Protein AF-A0A238U4C9-F1 (afdb_monomer_lite)

Radius of gyration: 21.89 Å; chains: 1; bounding box: 52×45×68 Å

Structure (mmCIF, N/CA/C/O backbone):
data_AF-A0A238U4C9-F1
#
_entry.id   AF-A0A238U4C9-F1
#
loop_
_atom_site.group_PDB
_atom_site.id
_atom_site.type_symbol
_atom_site.label_atom_id
_atom_site.label_alt_id
_atom_site.label_comp_id
_atom_site.label_asym_id
_atom_site.label_entity_id
_atom_site.label_seq_id
_atom_site.pdbx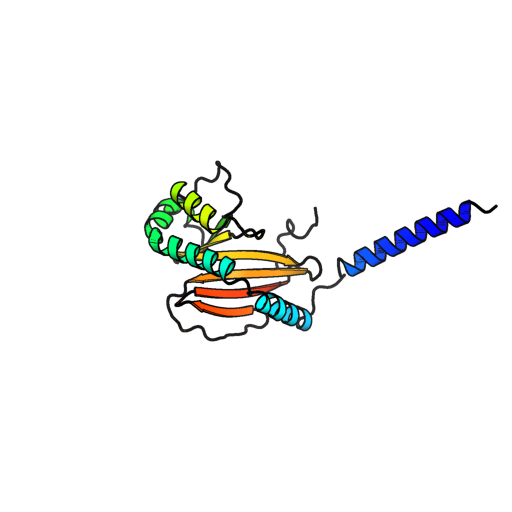_PDB_ins_code
_atom_site.Cartn_x
_atom_site.Cartn_y
_atom_site.Cartn_z
_atom_site.occupancy
_atom_site.B_iso_or_equiv
_atom_site.auth_seq_id
_atom_site.auth_comp_id
_atom_site.auth_asym_id
_atom_site.auth_atom_id
_atom_site.pdbx_PDB_model_num
ATOM 1 N N . MET A 1 1 ? 28.285 29.312 -50.007 1.00 51.19 1 MET A N 1
ATOM 2 C CA . MET A 1 1 ? 27.248 28.322 -49.628 1.00 51.19 1 MET A CA 1
ATOM 3 C C . MET A 1 1 ? 27.613 27.618 -48.310 1.00 51.19 1 MET A C 1
ATOM 5 O O . MET A 1 1 ? 28.088 26.496 -48.347 1.00 51.19 1 MET A O 1
ATOM 9 N N . LYS A 1 2 ? 27.460 28.266 -47.138 1.00 53.34 2 LYS A N 1
ATOM 10 C CA . LYS A 1 2 ? 27.893 27.689 -45.834 1.00 53.34 2 LYS A CA 1
ATOM 11 C C . LYS A 1 2 ? 26.845 27.723 -44.700 1.00 53.34 2 LYS A C 1
ATOM 13 O O . LYS A 1 2 ? 27.113 27.200 -43.630 1.00 53.34 2 LYS A O 1
ATOM 18 N N . LYS A 1 3 ? 25.649 28.295 -44.914 1.00 55.53 3 LYS A N 1
ATOM 19 C CA . LYS A 1 3 ? 24.621 28.452 -43.858 1.00 55.53 3 LYS A CA 1
ATOM 20 C C . LYS A 1 3 ? 23.621 27.284 -43.763 1.00 55.53 3 LYS A C 1
ATOM 22 O O . LYS A 1 3 ? 23.134 27.008 -42.677 1.00 55.53 3 LYS A O 1
ATOM 27 N N . GLY A 1 4 ? 23.369 26.562 -44.861 1.00 53.25 4 GLY A N 1
ATOM 28 C CA . GLY A 1 4 ? 22.437 25.420 -44.873 1.00 53.25 4 GLY A CA 1
ATOM 29 C C . GLY A 1 4 ? 22.970 24.170 -44.165 1.00 53.25 4 GLY A C 1
ATOM 30 O O . GLY A 1 4 ? 22.210 23.460 -43.521 1.00 53.25 4 GLY A O 1
ATOM 31 N N . CYS A 1 5 ? 24.287 23.942 -44.209 1.00 60.00 5 CYS A N 1
ATOM 32 C CA . CYS A 1 5 ? 24.907 22.782 -43.562 1.00 60.00 5 CYS A CA 1
ATOM 33 C C . CYS A 1 5 ? 24.828 22.877 -42.028 1.00 60.00 5 CYS A C 1
ATOM 35 O O . CYS A 1 5 ? 24.544 21.893 -41.356 1.00 60.00 5 CYS A O 1
ATOM 37 N N . LEU A 1 6 ? 24.990 24.087 -41.475 1.00 58.09 6 LEU A N 1
ATOM 38 C CA . LEU A 1 6 ? 24.938 24.313 -40.030 1.00 58.09 6 LEU A CA 1
ATOM 39 C C . LEU A 1 6 ? 23.553 23.979 -39.451 1.00 58.09 6 LEU A C 1
ATOM 41 O O . LEU A 1 6 ? 23.461 23.333 -38.414 1.00 58.09 6 LEU A O 1
ATOM 45 N N . ILE A 1 7 ? 22.481 24.362 -40.155 1.00 68.12 7 ILE A N 1
ATOM 46 C CA . ILE A 1 7 ? 21.096 24.093 -39.739 1.00 68.12 7 ILE A CA 1
ATOM 47 C C . ILE A 1 7 ? 20.828 22.584 -39.697 1.00 68.12 7 ILE A C 1
ATOM 49 O O . ILE A 1 7 ? 20.265 22.102 -38.720 1.00 68.12 7 ILE A O 1
ATOM 53 N N . ILE A 1 8 ? 21.304 21.837 -40.699 1.00 66.44 8 ILE A N 1
ATOM 54 C CA . ILE A 1 8 ? 21.141 20.378 -40.767 1.00 66.44 8 ILE A CA 1
ATOM 55 C C . ILE A 1 8 ? 21.829 19.693 -39.575 1.00 66.44 8 ILE A C 1
ATOM 57 O O . ILE A 1 8 ? 21.222 18.839 -38.928 1.00 66.44 8 ILE A O 1
ATOM 61 N N . PHE A 1 9 ? 23.055 20.103 -39.226 1.00 69.19 9 PHE A N 1
ATOM 62 C CA . PHE A 1 9 ? 23.768 19.563 -38.061 1.00 69.19 9 PHE A CA 1
ATOM 63 C C . PHE A 1 9 ? 23.051 19.854 -36.740 1.00 69.19 9 PHE A C 1
ATOM 65 O O . PHE A 1 9 ? 22.934 18.955 -35.907 1.00 69.19 9 PHE A O 1
ATOM 72 N N . PHE A 1 10 ? 22.522 21.066 -36.555 1.00 68.50 10 PHE A N 1
ATOM 73 C CA . PHE A 1 10 ? 21.740 21.392 -35.361 1.00 68.50 10 PHE A CA 1
ATOM 74 C C . PHE A 1 10 ? 20.471 20.541 -35.267 1.00 68.50 10 PHE A C 1
ATOM 76 O O . PHE A 1 10 ? 20.218 19.944 -34.222 1.00 68.50 10 PHE A O 1
ATOM 83 N N . THR A 1 11 ? 19.713 20.407 -36.360 1.00 71.38 11 THR A N 1
ATOM 84 C CA . THR A 1 11 ? 18.487 19.595 -36.360 1.00 71.38 11 THR A CA 1
ATOM 85 C C . THR A 1 11 ? 18.766 18.116 -36.113 1.00 71.38 11 THR A C 1
ATOM 87 O O . THR A 1 11 ? 18.036 17.475 -35.363 1.00 71.38 11 THR A O 1
ATOM 90 N N . LEU A 1 12 ? 19.850 17.581 -36.683 1.00 74.69 12 LEU A N 1
ATOM 91 C CA . LEU A 1 12 ? 20.228 16.181 -36.513 1.00 74.69 12 LEU A CA 1
ATOM 92 C C . LEU A 1 12 ? 20.689 15.898 -35.079 1.00 74.69 12 LEU A C 1
ATOM 94 O O . LEU A 1 12 ? 20.333 14.873 -34.511 1.00 74.69 12 LEU A O 1
ATOM 98 N N . THR A 1 13 ? 21.434 16.823 -34.471 1.00 75.81 13 THR A N 1
ATOM 99 C CA . THR A 1 13 ? 21.908 16.675 -33.087 1.00 75.81 13 THR A CA 1
ATOM 100 C C . THR A 1 13 ? 20.742 16.700 -32.102 1.00 75.81 13 THR A C 1
ATOM 102 O O . THR A 1 13 ? 20.673 15.845 -31.226 1.00 75.81 13 THR A O 1
ATOM 105 N N . ILE A 1 14 ? 19.788 17.623 -32.277 1.00 76.00 14 ILE A N 1
ATOM 106 C CA . ILE A 1 14 ? 18.571 17.680 -31.452 1.00 76.00 14 ILE A CA 1
ATOM 107 C C . ILE A 1 14 ? 17.761 16.394 -31.623 1.00 76.00 14 ILE A C 1
ATOM 109 O O . ILE A 1 14 ? 17.378 15.791 -30.629 1.00 76.00 14 ILE A O 1
ATOM 113 N N . LEU A 1 15 ? 17.574 15.925 -32.860 1.00 73.62 15 LEU A N 1
ATOM 114 C CA . LEU A 1 15 ? 16.848 14.687 -33.137 1.00 73.62 15 LEU A CA 1
ATOM 115 C C . LEU A 1 15 ? 17.514 13.468 -32.479 1.00 73.62 15 LEU A C 1
ATOM 117 O O . LEU A 1 15 ? 16.831 12.669 -31.848 1.00 73.62 15 LEU A O 1
ATOM 121 N N . ILE A 1 16 ? 18.842 13.343 -32.570 1.00 73.94 16 ILE A N 1
ATOM 122 C CA . ILE A 1 16 ? 19.589 12.248 -31.934 1.00 73.94 16 ILE A CA 1
ATOM 123 C C . ILE A 1 16 ? 19.483 12.337 -30.410 1.00 73.94 16 ILE A C 1
ATOM 125 O O . ILE A 1 16 ? 19.235 11.319 -29.770 1.00 73.94 16 ILE A O 1
ATOM 129 N N . VAL A 1 17 ? 19.623 13.526 -29.816 1.00 70.75 17 VAL A N 1
ATOM 130 C CA . VAL A 1 17 ? 19.482 13.714 -28.361 1.00 70.75 17 VAL A CA 1
ATOM 131 C C . VAL A 1 17 ? 18.057 13.395 -27.904 1.00 70.75 17 VAL A C 1
ATOM 133 O O . VAL A 1 17 ? 17.892 12.731 -26.885 1.00 70.75 17 VAL A O 1
ATOM 136 N N . SER A 1 18 ? 17.034 13.781 -28.668 1.00 67.94 18 SER A N 1
ATOM 137 C CA . SER A 1 18 ? 15.634 13.465 -28.372 1.00 67.94 18 SER A CA 1
ATOM 138 C C . SER A 1 18 ? 15.334 11.970 -28.484 1.00 67.94 18 SER A C 1
ATOM 140 O O . SER A 1 18 ? 14.713 11.419 -27.581 1.00 67.94 18 SER A O 1
ATOM 142 N N . ILE A 1 19 ? 15.806 11.293 -29.536 1.00 66.50 19 ILE A N 1
ATOM 143 C CA . ILE A 1 19 ? 15.609 9.845 -29.718 1.00 66.50 19 ILE A CA 1
ATOM 144 C C . ILE A 1 19 ? 16.370 9.062 -28.645 1.00 66.50 19 ILE A C 1
ATOM 146 O O . ILE A 1 19 ? 15.809 8.181 -27.999 1.00 66.50 19 ILE A O 1
ATOM 150 N N . THR A 1 20 ? 17.636 9.407 -28.408 1.00 60.75 20 THR A N 1
ATOM 151 C CA . THR A 1 20 ? 18.466 8.730 -27.400 1.00 60.75 20 THR A CA 1
ATOM 152 C C . THR A 1 20 ? 17.915 8.976 -25.995 1.00 60.75 20 THR A C 1
ATOM 154 O O . THR A 1 20 ? 17.833 8.049 -25.195 1.00 60.75 20 THR A O 1
ATOM 157 N N . GLY A 1 21 ? 17.472 10.204 -25.704 1.00 59.44 21 GLY A N 1
ATOM 158 C CA . GLY A 1 21 ? 16.804 10.550 -24.451 1.00 59.44 21 GLY A CA 1
ATOM 159 C C . GLY A 1 21 ? 15.506 9.771 -24.249 1.00 59.44 21 GLY A C 1
ATOM 160 O O . GLY A 1 21 ? 15.282 9.243 -23.165 1.00 59.44 21 GLY A O 1
ATOM 161 N N . TYR A 1 22 ? 14.695 9.624 -25.299 1.00 59.72 22 TYR A N 1
ATOM 162 C CA . TYR A 1 22 ? 13.463 8.838 -25.257 1.00 59.72 22 TYR A CA 1
ATOM 163 C C . TYR A 1 22 ? 13.731 7.354 -24.959 1.00 59.72 22 TYR A C 1
ATOM 165 O O . TYR A 1 22 ? 13.131 6.807 -24.039 1.00 59.72 22 TYR A O 1
ATOM 173 N N . ILE A 1 23 ? 14.695 6.730 -25.648 1.00 57.31 23 ILE A N 1
ATOM 174 C CA . ILE A 1 23 ? 15.059 5.311 -25.454 1.00 57.31 23 ILE A CA 1
ATOM 175 C C . ILE A 1 23 ? 15.609 5.046 -24.040 1.00 57.31 23 ILE A C 1
ATOM 177 O O . ILE A 1 23 ? 15.367 3.987 -23.463 1.00 57.31 23 ILE A O 1
ATOM 181 N N . ILE A 1 24 ? 16.346 5.999 -23.457 1.00 56.00 24 ILE A N 1
ATOM 182 C CA . ILE A 1 24 ? 16.885 5.879 -22.089 1.00 56.00 24 ILE A CA 1
ATOM 183 C C . ILE A 1 24 ? 15.784 6.033 -21.027 1.00 56.00 24 ILE A C 1
ATOM 185 O O . ILE A 1 24 ? 15.866 5.414 -19.961 1.00 56.00 24 ILE A O 1
ATOM 189 N N . LEU A 1 25 ? 14.782 6.873 -21.294 1.00 52.72 25 LEU A N 1
ATOM 190 C CA . LEU A 1 25 ? 13.693 7.160 -20.359 1.00 52.72 25 LEU A CA 1
ATOM 191 C C . LEU A 1 25 ? 12.570 6.117 -20.420 1.00 52.72 25 LEU A C 1
ATOM 193 O O . LEU A 1 25 ? 11.948 5.859 -19.393 1.00 52.72 25 LEU A O 1
ATOM 197 N N . PHE A 1 26 ? 12.361 5.484 -21.576 1.00 57.00 26 PHE A N 1
ATOM 198 C CA . PHE A 1 26 ? 11.314 4.491 -21.801 1.00 57.00 26 PHE A CA 1
ATOM 199 C C . PHE A 1 26 ? 11.890 3.295 -22.572 1.00 57.00 26 PHE A C 1
ATOM 201 O O . PHE A 1 26 ? 11.959 3.329 -23.802 1.00 57.00 26 PHE A O 1
ATOM 208 N N . PRO A 1 27 ? 12.334 2.226 -21.889 1.00 59.59 27 PRO A N 1
ATOM 209 C CA . PRO A 1 27 ? 12.810 1.039 -22.576 1.00 59.59 27 PRO A CA 1
ATOM 210 C C . PRO A 1 27 ? 11.677 0.394 -23.379 1.00 59.59 27 PRO A C 1
ATOM 212 O O . PRO A 1 27 ? 10.511 0.420 -22.999 1.00 59.59 27 PRO A O 1
ATOM 215 N N . GLU A 1 28 ? 12.022 -0.242 -24.493 1.00 60.66 28 GLU A N 1
ATOM 216 C CA . GLU A 1 28 ? 11.042 -0.935 -25.344 1.00 60.66 28 GLU A CA 1
ATOM 217 C C . GLU A 1 28 ? 10.518 -2.241 -24.721 1.00 60.66 28 GLU A C 1
ATOM 219 O O . GLU A 1 28 ? 9.602 -2.865 -25.254 1.00 60.66 28 GLU A O 1
ATOM 224 N N . LYS A 1 29 ? 11.128 -2.703 -23.620 1.00 68.06 29 LYS A N 1
ATOM 225 C CA . LYS A 1 29 ? 10.829 -3.992 -22.987 1.00 68.06 29 LYS A CA 1
ATOM 226 C C . LYS A 1 29 ? 10.655 -3.839 -21.475 1.00 68.06 29 LYS A C 1
ATOM 228 O O . LYS A 1 29 ? 11.394 -3.062 -20.867 1.00 68.06 29 LYS A O 1
ATOM 233 N N . PRO A 1 30 ? 9.735 -4.611 -20.865 1.00 72.69 30 PRO A N 1
ATOM 234 C CA . PRO A 1 30 ? 9.546 -4.620 -19.419 1.00 72.69 30 PRO A CA 1
ATOM 235 C C . PRO A 1 30 ? 10.814 -5.089 -18.695 1.00 72.69 30 PRO A C 1
ATOM 237 O O . PRO A 1 30 ? 11.645 -5.813 -19.258 1.00 72.69 30 PRO A O 1
ATOM 240 N N . ALA A 1 31 ? 10.954 -4.691 -17.430 1.00 81.88 31 ALA A N 1
ATOM 241 C CA . ALA A 1 31 ? 12.100 -5.064 -16.613 1.00 81.88 31 ALA A CA 1
ATOM 242 C C . ALA A 1 31 ? 12.282 -6.588 -16.503 1.00 81.88 31 ALA A C 1
ATOM 244 O O . ALA A 1 31 ? 11.329 -7.354 -16.356 1.00 81.88 31 ALA A O 1
ATOM 245 N N . SER A 1 32 ? 13.540 -7.037 -16.522 1.00 85.25 32 SER A N 1
ATOM 246 C CA . SER A 1 32 ? 13.873 -8.445 -16.281 1.00 85.25 32 SER A CA 1
ATOM 247 C C . SER A 1 32 ? 13.605 -8.843 -14.823 1.00 85.25 32 SER A C 1
ATOM 249 O O . SER A 1 32 ? 13.681 -8.007 -13.926 1.00 85.25 32 SER A O 1
ATOM 251 N N . GLU A 1 33 ? 13.392 -10.132 -14.545 1.00 83.56 33 GLU A N 1
ATOM 252 C CA . GLU A 1 33 ? 13.235 -10.645 -13.168 1.00 83.56 33 GLU A CA 1
ATOM 253 C C . GLU A 1 33 ? 14.399 -10.260 -12.239 1.00 83.56 33 GLU A C 1
ATOM 255 O O . GLU A 1 33 ? 14.197 -9.988 -11.056 1.00 83.56 33 GLU A O 1
ATOM 260 N N . LYS A 1 34 ? 15.628 -10.202 -12.771 1.00 86.00 34 LYS A N 1
ATOM 261 C CA . LYS A 1 34 ? 16.805 -9.743 -12.023 1.00 86.00 34 LYS A CA 1
ATOM 262 C C . LYS A 1 34 ? 16.657 -8.270 -11.626 1.00 86.00 34 LYS A C 1
ATOM 264 O O . LYS A 1 34 ? 16.800 -7.944 -10.452 1.00 86.00 34 LYS A O 1
ATOM 269 N N . THR A 1 35 ? 16.302 -7.417 -12.585 1.00 85.06 35 THR A N 1
ATOM 270 C CA . THR A 1 35 ? 16.074 -5.980 -12.373 1.00 85.06 35 THR A CA 1
ATOM 271 C C . THR A 1 35 ? 14.952 -5.731 -11.367 1.00 85.06 35 THR A C 1
ATOM 273 O O . THR A 1 35 ? 15.113 -4.921 -10.461 1.00 85.06 35 THR A O 1
ATOM 276 N N . LYS A 1 36 ? 13.840 -6.474 -11.452 1.00 85.06 36 LYS A N 1
ATOM 277 C CA . LYS A 1 36 ? 12.741 -6.356 -10.483 1.00 85.06 36 LYS A CA 1
ATOM 278 C C . LYS A 1 36 ? 13.203 -6.677 -9.060 1.00 85.06 36 LYS A C 1
ATOM 280 O O . LYS A 1 36 ? 12.873 -5.948 -8.134 1.00 85.06 36 LYS A O 1
ATOM 285 N N . LYS A 1 37 ? 14.007 -7.729 -8.867 1.00 84.81 37 LYS A N 1
ATOM 286 C CA . LYS A 1 37 ? 14.562 -8.071 -7.544 1.00 84.81 37 LYS A CA 1
ATOM 287 C C . LYS A 1 37 ? 15.519 -7.007 -7.009 1.00 84.81 37 LYS A C 1
ATOM 289 O O . LYS A 1 37 ? 15.493 -6.725 -5.815 1.00 84.81 37 LYS A O 1
ATOM 294 N N . GLU A 1 38 ? 16.345 -6.417 -7.869 1.00 86.56 38 GLU A N 1
ATOM 295 C CA . GLU A 1 38 ? 17.243 -5.317 -7.492 1.00 86.56 38 GLU A CA 1
ATOM 296 C C . GLU A 1 38 ? 16.449 -4.085 -7.039 1.00 86.56 38 GLU A C 1
ATOM 298 O O . GLU A 1 38 ? 16.742 -3.530 -5.980 1.00 86.56 38 GLU A O 1
ATOM 303 N N . ILE A 1 39 ? 15.392 -3.719 -7.772 1.00 85.62 39 ILE A N 1
ATOM 304 C CA . ILE A 1 39 ? 14.479 -2.631 -7.392 1.00 85.62 39 ILE A CA 1
ATOM 305 C C . ILE A 1 39 ? 13.771 -2.960 -6.076 1.00 85.62 39 ILE A C 1
ATOM 307 O O . ILE A 1 39 ? 13.736 -2.117 -5.186 1.00 85.62 39 ILE A O 1
ATOM 311 N N . LEU A 1 40 ? 13.277 -4.193 -5.903 1.00 84.75 40 LEU A N 1
ATOM 312 C CA . LEU A 1 40 ? 12.620 -4.626 -4.664 1.00 84.75 40 LEU A CA 1
ATOM 313 C C . LEU A 1 40 ? 13.538 -4.430 -3.457 1.00 84.75 40 LEU A C 1
ATOM 315 O O . LEU A 1 40 ? 13.099 -3.930 -2.427 1.00 84.75 40 LEU A O 1
ATOM 319 N N . LEU A 1 41 ? 14.809 -4.816 -3.578 1.00 82.75 41 LEU A N 1
ATOM 320 C CA . LEU A 1 41 ? 15.792 -4.654 -2.511 1.00 82.75 41 LEU A CA 1
ATOM 321 C C . LEU A 1 41 ? 16.150 -3.184 -2.272 1.00 82.75 41 LEU A C 1
ATOM 323 O O . LEU A 1 41 ? 16.255 -2.782 -1.117 1.00 82.75 41 LEU A O 1
ATOM 327 N N . ALA A 1 42 ? 16.312 -2.385 -3.327 1.00 84.38 42 ALA A N 1
ATOM 328 C CA . ALA A 1 42 ? 16.623 -0.962 -3.211 1.00 84.38 42 ALA A CA 1
ATOM 329 C C . ALA A 1 42 ? 15.488 -0.184 -2.529 1.00 84.38 42 ALA A C 1
ATOM 331 O O . ALA A 1 42 ? 15.730 0.508 -1.544 1.00 84.38 42 ALA A O 1
ATOM 332 N N . GLU A 1 43 ? 14.251 -0.356 -2.995 1.00 81.75 43 GLU A N 1
ATOM 333 C CA . GLU A 1 43 ? 13.045 0.237 -2.403 1.00 81.75 43 GLU A CA 1
ATOM 334 C C . GLU A 1 43 ? 12.842 -0.207 -0.954 1.00 81.75 43 GLU A C 1
ATOM 336 O O . GLU A 1 43 ? 12.435 0.573 -0.096 1.00 81.75 43 GLU A O 1
ATOM 341 N N . PHE A 1 4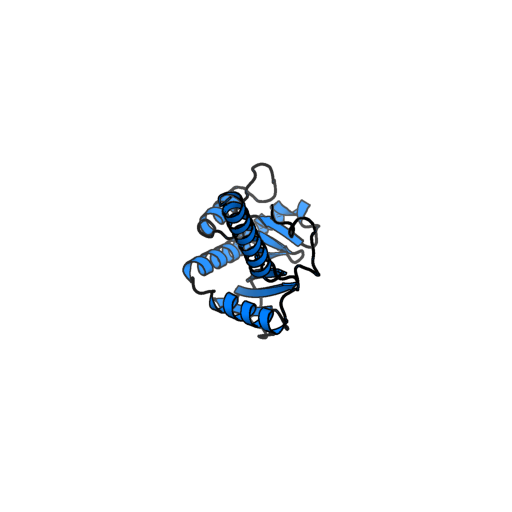4 ? 13.158 -1.467 -0.662 1.00 77.38 44 PHE A N 1
ATOM 342 C CA . PHE A 1 44 ? 13.072 -1.994 0.688 1.00 77.38 44 PHE A CA 1
ATOM 343 C C . PHE A 1 44 ? 14.136 -1.401 1.623 1.00 77.38 44 PHE A C 1
ATOM 345 O O . PHE A 1 44 ? 13.849 -1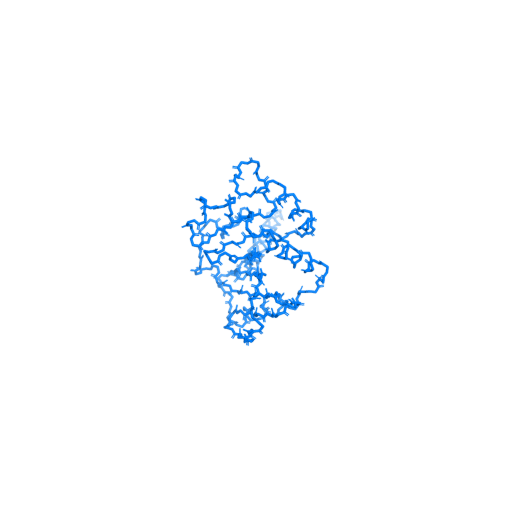.094 2.775 1.00 77.38 44 PHE A O 1
ATOM 352 N N . ASN A 1 45 ? 15.365 -1.212 1.150 1.00 76.81 45 ASN A N 1
ATOM 353 C CA . ASN A 1 45 ? 16.429 -0.620 1.963 1.00 76.81 45 ASN A CA 1
ATOM 354 C C . ASN A 1 45 ? 16.223 0.888 2.185 1.00 76.81 45 ASN A C 1
ATOM 356 O O . ASN A 1 45 ? 16.793 1.447 3.110 1.00 76.81 45 ASN A O 1
ATOM 360 N N . GLN A 1 46 ? 15.383 1.539 1.377 1.00 73.44 46 GLN A N 1
ATOM 361 C CA . GLN A 1 46 ? 15.014 2.947 1.532 1.00 73.44 46 GLN A CA 1
ATOM 362 C C . GLN A 1 46 ? 13.920 3.200 2.585 1.00 73.44 46 GLN A C 1
ATOM 364 O O . GLN A 1 46 ? 13.470 4.337 2.725 1.00 73.44 46 GLN A O 1
ATOM 369 N N . ILE A 1 47 ? 13.496 2.199 3.369 1.00 69.50 47 ILE A N 1
ATOM 370 C CA . ILE A 1 47 ? 12.524 2.367 4.476 1.00 69.50 47 ILE A CA 1
ATOM 371 C C . ILE A 1 47 ? 13.135 3.168 5.668 1.00 69.50 47 ILE A C 1
ATOM 373 O O . ILE A 1 47 ? 12.689 3.077 6.807 1.00 69.50 47 ILE A O 1
ATOM 377 N N . GLU A 1 48 ? 14.146 4.006 5.433 1.00 54.16 48 GLU A N 1
ATOM 378 C CA . GLU A 1 48 ? 14.961 4.702 6.439 1.00 54.16 48 GLU A CA 1
ATOM 379 C C . GLU A 1 48 ? 14.471 6.119 6.796 1.00 54.16 48 GLU A C 1
ATOM 381 O O . GLU A 1 48 ? 15.263 7.032 7.012 1.00 54.16 48 GLU A O 1
ATOM 386 N N . ASP A 1 49 ? 13.160 6.316 6.951 1.00 64.38 49 ASP A N 1
ATOM 387 C CA . ASP A 1 49 ? 12.665 7.456 7.736 1.00 64.38 49 ASP A CA 1
ATOM 388 C C . ASP A 1 49 ? 11.715 6.969 8.829 1.00 64.38 49 ASP A C 1
ATOM 390 O O . ASP A 1 49 ? 10.499 6.835 8.646 1.00 64.38 49 ASP A O 1
ATOM 394 N N . THR A 1 50 ? 12.311 6.683 9.987 1.00 63.59 50 THR A N 1
ATOM 395 C CA . THR A 1 50 ? 11.620 6.224 11.192 1.00 63.59 50 THR A CA 1
ATOM 396 C C . THR A 1 50 ? 10.480 7.166 11.584 1.00 63.59 50 THR A C 1
ATOM 398 O O . THR A 1 50 ? 9.455 6.690 12.065 1.00 63.59 50 THR A O 1
ATOM 401 N N . GLU A 1 51 ? 10.599 8.482 11.365 1.00 66.06 51 GLU A N 1
ATOM 402 C CA . GLU A 1 51 ? 9.549 9.442 11.732 1.00 66.06 51 GLU A CA 1
ATOM 403 C C . GLU A 1 51 ? 8.323 9.301 10.821 1.00 66.06 51 GLU A C 1
ATOM 405 O O . GLU A 1 51 ? 7.190 9.194 11.298 1.00 66.06 51 GLU A O 1
ATOM 410 N N . LYS A 1 52 ? 8.535 9.232 9.504 1.00 70.12 52 LYS A N 1
ATOM 411 C CA . LYS A 1 52 ? 7.448 9.043 8.528 1.00 70.12 52 LYS A CA 1
ATOM 412 C C . LYS A 1 52 ? 6.779 7.683 8.658 1.00 70.12 52 LYS A C 1
ATOM 414 O O . LYS A 1 52 ? 5.562 7.563 8.513 1.00 70.12 52 LYS A O 1
ATOM 419 N N . LEU A 1 53 ? 7.574 6.655 8.934 1.00 74.25 53 LEU A N 1
ATOM 420 C CA . LEU A 1 53 ? 7.084 5.314 9.211 1.00 74.25 53 LEU A CA 1
ATOM 421 C C . LEU A 1 53 ? 6.228 5.288 10.486 1.00 74.25 53 LEU A C 1
ATOM 423 O O . LEU A 1 53 ? 5.140 4.714 10.477 1.00 74.25 53 LEU A O 1
ATOM 427 N N . ASN A 1 54 ? 6.666 5.966 11.552 1.00 76.44 54 ASN A N 1
ATOM 428 C CA . ASN A 1 54 ? 5.908 6.066 12.801 1.00 76.44 54 ASN A CA 1
ATOM 429 C C . ASN A 1 54 ? 4.541 6.729 12.598 1.00 76.44 54 ASN A C 1
ATOM 431 O O . ASN A 1 54 ? 3.557 6.219 13.121 1.00 76.44 54 ASN A O 1
ATOM 435 N N . LYS A 1 55 ? 4.440 7.784 11.783 1.00 77.69 55 LYS A N 1
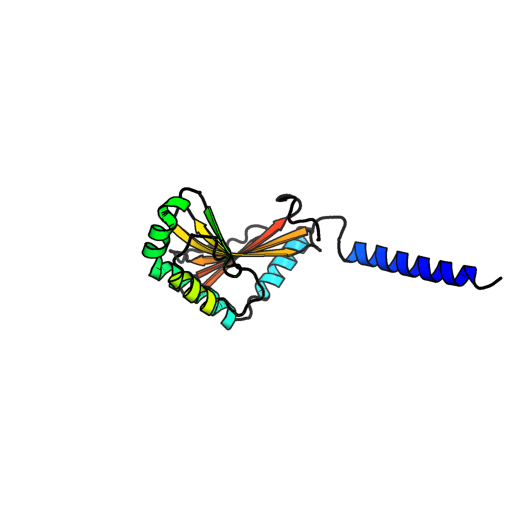ATOM 436 C CA . LYS A 1 55 ? 3.147 8.425 11.475 1.00 77.69 55 LYS A CA 1
ATOM 437 C C . LYS A 1 55 ? 2.163 7.468 10.791 1.00 77.69 55 LYS A C 1
ATOM 439 O O . LYS A 1 55 ? 0.991 7.417 11.147 1.00 77.69 55 LYS A O 1
ATOM 444 N N . LYS A 1 56 ? 2.633 6.637 9.856 1.00 78.69 56 LYS A N 1
ATOM 445 C CA . LYS A 1 56 ? 1.798 5.612 9.189 1.00 78.69 56 LYS A CA 1
ATOM 446 C C . LYS A 1 56 ? 1.320 4.545 10.171 1.00 78.69 56 LYS A C 1
ATOM 448 O O . LYS A 1 56 ? 0.167 4.120 10.116 1.00 78.69 56 LYS A O 1
ATOM 453 N N . ILE A 1 57 ? 2.195 4.151 11.093 1.00 79.69 57 ILE A N 1
ATOM 454 C CA . ILE A 1 57 ? 1.848 3.255 12.196 1.00 79.69 57 ILE A CA 1
ATOM 455 C C . ILE A 1 57 ? 0.770 3.908 13.072 1.00 79.69 57 ILE A C 1
ATOM 457 O O . ILE A 1 57 ? -0.273 3.302 13.296 1.00 79.69 57 ILE A O 1
ATOM 461 N N . GLU A 1 58 ? 0.960 5.156 13.503 1.00 81.00 58 GLU A N 1
ATOM 462 C CA . GLU A 1 58 ? -0.016 5.901 14.310 1.00 81.00 58 GLU A CA 1
ATOM 463 C C . GLU A 1 58 ? -1.392 5.983 13.640 1.00 81.00 58 GLU A C 1
ATOM 465 O O . GLU A 1 58 ? -2.400 5.753 14.308 1.00 81.00 58 GLU A O 1
ATOM 470 N N . VAL A 1 59 ? -1.444 6.216 12.321 1.00 82.06 59 VAL A N 1
ATOM 471 C CA . VAL A 1 59 ? -2.696 6.164 11.550 1.00 82.06 59 VAL A CA 1
ATOM 472 C C . VAL A 1 59 ? -3.376 4.801 11.682 1.00 82.06 59 VAL A C 1
ATOM 474 O O . VAL A 1 59 ? -4.561 4.748 12.009 1.00 82.06 59 VAL A O 1
ATOM 477 N N . LEU A 1 60 ? -2.658 3.695 11.463 1.00 83.38 60 LEU A N 1
ATOM 478 C CA . LEU A 1 60 ? -3.237 2.348 11.565 1.00 83.38 60 LEU A CA 1
ATOM 479 C C . LEU A 1 60 ? -3.768 2.052 12.974 1.00 83.38 60 LEU A C 1
ATOM 481 O O . LEU A 1 60 ? -4.860 1.502 13.123 1.00 83.38 60 LEU A O 1
ATOM 485 N N . PHE A 1 61 ? -3.037 2.455 14.014 1.00 84.94 61 PHE A N 1
ATOM 486 C CA . PHE A 1 61 ? -3.484 2.295 15.400 1.00 84.94 61 PHE A CA 1
ATOM 487 C C . PHE A 1 61 ? -4.703 3.167 15.723 1.00 84.94 61 PHE A C 1
ATOM 489 O O . PHE A 1 61 ? -5.616 2.720 16.423 1.00 84.94 61 PHE A O 1
ATOM 496 N N . PHE A 1 62 ? -4.748 4.393 15.199 1.00 84.75 62 PHE A N 1
ATOM 497 C CA . PHE A 1 62 ? -5.898 5.278 15.337 1.00 84.75 62 PHE A CA 1
ATOM 498 C C . PHE A 1 62 ? -7.143 4.704 14.649 1.00 84.75 62 PHE A C 1
ATOM 500 O O . PHE A 1 62 ? -8.223 4.716 15.243 1.00 84.75 62 PHE A O 1
ATOM 507 N N . LEU A 1 63 ? -7.000 4.171 13.432 1.00 84.19 63 LEU A N 1
ATOM 508 C CA . LEU A 1 63 ? -8.089 3.528 12.694 1.00 84.19 63 LEU A CA 1
ATOM 509 C C . LEU A 1 63 ? -8.645 2.332 13.465 1.00 84.19 63 LEU A C 1
ATOM 511 O O . LEU A 1 63 ? -9.849 2.261 13.687 1.00 84.19 63 LEU A O 1
ATOM 515 N N . GLU A 1 64 ? -7.775 1.454 13.963 1.00 84.81 64 GLU A N 1
ATOM 516 C CA . GLU A 1 64 ? -8.210 0.269 14.702 1.00 84.81 64 GLU A CA 1
ATOM 517 C C . GLU A 1 64 ? -8.927 0.633 16.011 1.00 84.81 64 GLU A C 1
ATOM 519 O O . GLU A 1 64 ? -9.983 0.087 16.326 1.00 84.81 64 GLU A O 1
ATOM 524 N N . LYS A 1 65 ? -8.426 1.635 16.747 1.00 86.19 65 LYS A N 1
ATOM 525 C CA . LYS A 1 65 ? -9.093 2.144 17.957 1.00 86.19 65 LYS A CA 1
ATOM 526 C C . LYS A 1 65 ? -10.511 2.660 17.674 1.00 86.19 65 LYS A C 1
ATOM 528 O O . LYS A 1 65 ? -11.384 2.566 18.535 1.00 86.19 65 LYS A O 1
ATOM 533 N N . ASN A 1 66 ? -10.742 3.203 16.480 1.00 84.06 66 ASN A N 1
ATOM 534 C CA . ASN A 1 66 ? -12.020 3.782 16.066 1.00 84.06 66 ASN A CA 1
ATOM 535 C C . ASN A 1 66 ? -12.796 2.888 15.081 1.00 84.06 66 ASN A C 1
ATOM 537 O O . ASN A 1 66 ? -13.756 3.355 14.467 1.00 84.06 66 ASN A O 1
ATOM 541 N N . LYS A 1 67 ? -12.414 1.609 14.951 1.00 84.81 67 LYS A N 1
ATOM 542 C CA . LYS A 1 67 ? -12.940 0.662 13.958 1.00 84.81 67 LYS A CA 1
ATOM 543 C C . LYS A 1 67 ? -14.465 0.645 13.892 1.00 84.81 67 LYS A C 1
ATOM 545 O O . LYS A 1 67 ? -15.023 0.829 12.820 1.00 84.81 67 LYS A O 1
ATOM 550 N N . HIS A 1 68 ? -15.133 0.508 15.034 1.00 84.50 68 HIS A N 1
ATOM 551 C CA . HIS A 1 68 ? -16.597 0.492 15.127 1.00 84.50 68 HIS A CA 1
ATOM 552 C C . HIS A 1 68 ? -17.254 1.731 14.490 1.00 84.50 68 HIS A C 1
ATOM 554 O O . HIS A 1 68 ? -18.120 1.593 13.636 1.00 84.50 68 HIS A O 1
ATOM 560 N N . ILE A 1 69 ? -16.772 2.938 14.814 1.00 81.50 69 ILE A N 1
ATOM 561 C CA . ILE A 1 69 ? -17.290 4.204 14.262 1.00 81.50 69 ILE A CA 1
ATOM 562 C C . ILE A 1 69 ? -17.107 4.247 12.742 1.00 81.50 69 ILE A C 1
ATOM 564 O O . ILE A 1 69 ? -17.984 4.707 12.011 1.00 81.50 69 ILE A O 1
ATOM 568 N N . ILE A 1 70 ? -15.949 3.781 12.267 1.00 79.44 70 ILE A N 1
ATOM 569 C CA . ILE A 1 70 ? -15.605 3.764 10.845 1.00 79.44 70 ILE A CA 1
ATOM 570 C C . ILE A 1 70 ? -16.514 2.793 10.091 1.00 79.44 70 ILE A C 1
ATOM 572 O O . ILE A 1 70 ? -17.121 3.180 9.094 1.00 79.44 70 ILE A O 1
ATOM 576 N N . LEU A 1 71 ? -16.643 1.560 10.574 1.00 79.69 71 LEU A N 1
ATOM 577 C CA . LEU A 1 71 ? -17.466 0.533 9.939 1.00 79.69 71 LEU A CA 1
ATOM 578 C C . LEU A 1 71 ? -18.947 0.915 9.933 1.00 79.69 71 LEU A C 1
ATOM 580 O O . LEU A 1 71 ? -19.594 0.779 8.899 1.00 79.69 71 LEU A O 1
ATOM 584 N N . ASP A 1 72 ? -19.458 1.485 11.027 1.00 79.81 72 ASP A N 1
ATOM 585 C CA . ASP A 1 72 ? -20.831 1.992 11.089 1.00 79.81 72 ASP A CA 1
ATOM 586 C C . ASP A 1 72 ? -21.067 3.094 10.049 1.00 79.81 72 ASP A C 1
ATOM 588 O O . ASP A 1 72 ? -22.082 3.090 9.353 1.00 79.81 72 ASP A O 1
ATOM 592 N N . SER A 1 73 ? -20.104 4.008 9.882 1.00 74.69 73 SER A N 1
ATOM 593 C CA . SER A 1 73 ? -20.193 5.086 8.886 1.00 74.69 73 SER A CA 1
ATOM 594 C C . SER A 1 73 ? -20.090 4.608 7.434 1.00 74.69 73 SER A C 1
ATOM 596 O O . SER A 1 73 ? -20.489 5.321 6.515 1.00 74.69 73 SER A O 1
ATOM 598 N N . LEU A 1 74 ? -19.557 3.404 7.232 1.00 75.25 74 LEU A N 1
ATOM 599 C CA . LEU A 1 74 ? -19.278 2.813 5.930 1.00 75.25 74 LEU A CA 1
ATOM 600 C C . LEU A 1 74 ? -20.189 1.636 5.587 1.00 75.25 74 LEU A C 1
ATOM 602 O O . LEU A 1 74 ? -20.042 1.056 4.510 1.00 75.25 74 LEU A O 1
ATOM 606 N N . ARG A 1 75 ? -21.129 1.288 6.469 1.00 71.56 75 ARG A N 1
ATOM 607 C CA . ARG A 1 75 ? -21.984 0.101 6.365 1.00 71.56 75 ARG A CA 1
ATOM 608 C C . ARG A 1 75 ? -22.671 -0.038 5.004 1.00 71.56 75 ARG A C 1
ATOM 610 O O . ARG A 1 75 ? -22.766 -1.142 4.479 1.00 71.56 75 ARG A O 1
ATOM 617 N N . ASP A 1 76 ? -23.065 1.077 4.396 1.00 66.81 76 ASP A N 1
ATOM 618 C CA . ASP A 1 76 ? -23.742 1.099 3.092 1.00 66.81 76 ASP A CA 1
ATOM 619 C C . ASP A 1 76 ? -22.783 0.935 1.892 1.00 66.81 76 ASP A C 1
ATOM 621 O O . ASP A 1 76 ? -23.211 0.633 0.777 1.00 66.81 76 ASP A O 1
ATOM 625 N N . VAL A 1 77 ? -21.476 1.122 2.104 1.00 65.56 77 VAL A N 1
ATOM 626 C CA . VAL A 1 77 ? -20.422 1.090 1.072 1.00 65.56 77 VAL A CA 1
ATOM 627 C C . VAL A 1 77 ? -19.568 -0.185 1.156 1.00 65.56 77 VAL A C 1
ATOM 629 O O . VAL A 1 77 ? -19.076 -0.651 0.126 1.00 65.56 77 VAL A O 1
ATOM 632 N N . LEU A 1 78 ? -19.455 -0.798 2.341 1.00 60.75 78 LEU A N 1
ATOM 633 C CA . LEU A 1 78 ? -18.654 -2.005 2.613 1.00 60.75 78 LEU A CA 1
ATOM 634 C C . LEU A 1 78 ? -19.187 -3.298 1.979 1.00 60.75 78 LEU A C 1
ATOM 636 O O . LEU A 1 78 ? -18.516 -4.320 2.037 1.00 60.75 78 LEU A O 1
ATOM 640 N N . ASN A 1 79 ? -20.333 -3.267 1.292 1.00 58.47 79 ASN A N 1
ATOM 641 C CA . ASN A 1 79 ? -20.811 -4.408 0.496 1.00 58.47 79 ASN A CA 1
ATOM 642 C C . ASN A 1 79 ? -19.905 -4.739 -0.715 1.00 58.47 79 ASN A C 1
ATOM 644 O O . ASN A 1 79 ? -20.167 -5.694 -1.447 1.00 58.47 79 ASN A O 1
ATOM 648 N N . ARG A 1 80 ? -18.854 -3.948 -0.967 1.00 58.53 80 ARG A N 1
ATOM 649 C CA . ARG A 1 80 ? -17.807 -4.225 -1.959 1.00 58.53 80 ARG A CA 1
ATOM 650 C C . ARG A 1 80 ? -16.643 -4.933 -1.263 1.00 58.53 80 ARG A C 1
ATOM 652 O O . ARG A 1 80 ? -16.194 -4.461 -0.228 1.00 58.53 80 ARG A O 1
ATOM 659 N N . LYS A 1 81 ? -16.128 -6.014 -1.869 1.00 65.75 81 LYS A N 1
ATOM 660 C CA . LYS A 1 81 ? -15.029 -6.854 -1.334 1.00 65.75 81 LYS A CA 1
ATOM 661 C C . LYS A 1 81 ? -13.853 -6.049 -0.754 1.00 65.75 81 LYS A C 1
ATOM 663 O O . LYS A 1 81 ? -13.274 -6.447 0.253 1.00 65.75 81 LYS A O 1
ATOM 668 N N . GLU A 1 82 ? -13.522 -4.912 -1.371 1.00 72.88 82 GLU A N 1
ATOM 669 C CA . GLU A 1 82 ? -12.544 -3.942 -0.873 1.00 72.88 82 GLU A CA 1
ATOM 670 C C . GLU A 1 82 ? -12.991 -2.510 -1.215 1.00 72.88 82 GLU A C 1
ATOM 672 O O . GLU A 1 82 ? -13.597 -2.271 -2.266 1.00 72.88 82 GLU A O 1
ATOM 677 N N . THR A 1 83 ? -12.687 -1.547 -0.340 1.00 75.12 83 THR A N 1
ATOM 678 C CA . THR A 1 83 ? -12.929 -0.112 -0.572 1.00 75.12 83 THR A CA 1
ATOM 679 C C . THR A 1 83 ? -11.656 0.693 -0.320 1.00 75.12 83 THR A C 1
ATOM 681 O O . THR A 1 83 ? -10.962 0.450 0.664 1.00 75.12 83 THR A O 1
ATOM 684 N N . TYR A 1 84 ? -11.366 1.658 -1.197 1.00 76.38 84 TYR A N 1
ATOM 685 C CA . TYR A 1 84 ? -10.173 2.508 -1.148 1.00 76.38 84 TYR A CA 1
ATOM 686 C C . TYR A 1 84 ? -10.557 3.979 -0.950 1.00 76.38 84 TYR A C 1
ATOM 688 O O . TYR A 1 84 ? -11.496 4.458 -1.587 1.00 76.38 84 TYR A O 1
ATOM 696 N N . PHE A 1 85 ? -9.812 4.691 -0.103 1.00 74.94 85 PHE A N 1
ATOM 697 C CA . PHE A 1 85 ? -9.983 6.123 0.164 1.00 74.94 85 PHE A CA 1
ATOM 698 C C . PHE A 1 85 ? -8.643 6.840 0.058 1.00 74.94 85 PHE A C 1
ATOM 700 O O . PHE A 1 85 ? -7.716 6.496 0.785 1.00 74.94 85 PHE A O 1
ATOM 707 N N . ASN A 1 86 ? -8.531 7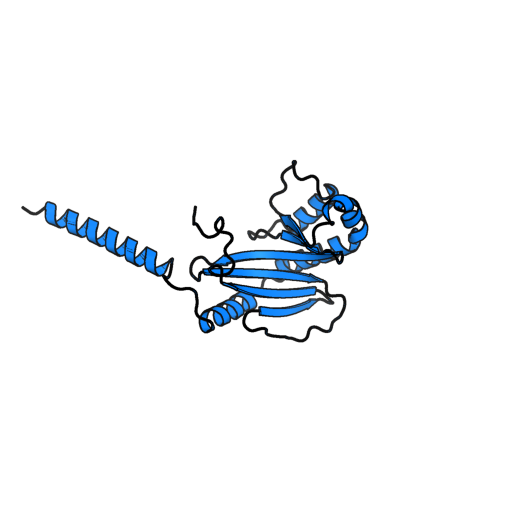.855 -0.797 1.00 72.94 86 ASN A N 1
ATOM 708 C CA . ASN A 1 86 ? -7.326 8.684 -0.841 1.00 72.94 86 ASN A CA 1
ATOM 709 C C . ASN A 1 86 ? -7.234 9.544 0.429 1.00 72.94 86 ASN A C 1
ATOM 711 O O . ASN A 1 86 ? -8.194 10.233 0.775 1.00 72.94 86 ASN A O 1
ATOM 715 N N . LEU A 1 87 ? -6.081 9.531 1.101 1.00 68.25 87 LEU A N 1
ATOM 716 C CA . LEU A 1 87 ? -5.854 10.324 2.313 1.00 68.25 87 LEU A CA 1
ATOM 717 C C . LEU A 1 87 ? -5.507 11.793 2.035 1.00 68.25 87 LEU A C 1
ATOM 719 O O . LEU A 1 87 ? -5.586 12.596 2.955 1.00 68.25 87 LEU A O 1
ATOM 723 N N . ASP A 1 88 ? -5.154 12.154 0.798 1.00 59.81 88 ASP A N 1
ATOM 724 C CA . ASP A 1 88 ? -4.681 13.510 0.468 1.00 59.81 88 ASP A CA 1
ATOM 725 C C . ASP A 1 88 ? -5.665 14.303 -0.413 1.00 59.81 88 ASP A C 1
ATOM 727 O O . ASP A 1 88 ? -5.664 15.535 -0.427 1.00 59.81 88 ASP A O 1
ATOM 731 N N . THR A 1 89 ? -6.582 13.621 -1.108 1.00 56.09 89 THR A N 1
ATOM 732 C CA . THR A 1 89 ? -7.620 14.243 -1.949 1.00 56.09 89 THR A CA 1
ATOM 733 C C . THR A 1 89 ? -8.984 14.208 -1.267 1.00 56.09 89 THR A C 1
ATOM 735 O O . THR A 1 89 ? -9.912 13.519 -1.684 1.00 56.09 89 THR A O 1
ATOM 738 N N . PHE A 1 90 ? -9.147 15.017 -0.218 1.00 54.50 90 PHE A N 1
ATOM 739 C CA . PHE A 1 90 ? -10.457 15.226 0.400 1.00 54.50 90 PHE A CA 1
ATOM 740 C C . PHE A 1 90 ? -11.300 16.205 -0.418 1.00 54.50 90 PHE A C 1
ATOM 742 O O . PHE A 1 90 ? -11.356 17.411 -0.167 1.00 54.50 90 PHE A O 1
ATOM 749 N N . SER A 1 91 ? -12.010 15.678 -1.409 1.00 44.59 91 SER A N 1
ATOM 750 C CA . SER A 1 91 ? -13.126 16.397 -2.011 1.00 44.59 91 SER A CA 1
ATOM 751 C C . SER A 1 91 ? -14.284 16.447 -1.010 1.00 44.59 91 SER A C 1
ATOM 753 O O . SER A 1 91 ? -14.766 15.410 -0.559 1.00 44.59 91 SER A O 1
ATOM 755 N N . LYS A 1 92 ? -14.818 17.647 -0.730 1.00 47.31 92 LYS A N 1
ATOM 756 C CA . LYS A 1 92 ? -16.066 17.876 0.041 1.00 47.31 92 LYS A CA 1
ATOM 757 C C . LYS A 1 92 ? -17.293 17.105 -0.498 1.00 47.31 92 LYS A C 1
ATOM 759 O O . LYS A 1 92 ? -18.380 17.237 0.055 1.00 47.31 92 LYS A O 1
ATOM 764 N N . ARG A 1 93 ? -17.148 16.364 -1.602 1.00 46.84 93 ARG A N 1
ATOM 765 C CA . ARG A 1 93 ? -18.202 15.618 -2.293 1.00 46.84 93 ARG A CA 1
ATOM 766 C C . ARG A 1 93 ? -18.116 14.098 -2.127 1.00 46.84 93 ARG A C 1
ATOM 768 O O . ARG A 1 93 ? -18.960 13.426 -2.706 1.00 46.84 93 ARG A O 1
ATOM 775 N N . GLU A 1 94 ? -17.166 13.552 -1.364 1.00 51.19 94 GLU A N 1
ATOM 776 C CA . GLU A 1 94 ? -17.130 12.110 -1.067 1.00 51.19 94 GLU A CA 1
ATOM 777 C C . GLU A 1 94 ? -17.661 11.821 0.349 1.00 51.19 94 GLU A C 1
ATOM 779 O O . GLU A 1 94 ? -16.954 12.009 1.340 1.00 51.19 94 GLU A O 1
ATOM 784 N N . PRO A 1 95 ? -18.929 11.389 0.489 1.00 52.19 95 PRO A N 1
ATOM 785 C CA . PRO A 1 95 ? -19.572 11.234 1.785 1.00 52.19 95 PRO A CA 1
ATOM 786 C C . PRO A 1 95 ? -19.281 9.833 2.317 1.00 52.19 95 PRO A C 1
ATOM 788 O O . PRO A 1 95 ? -20.122 8.952 2.166 1.00 52.19 95 PRO A O 1
ATOM 791 N N . ARG A 1 96 ? -18.070 9.554 2.814 1.00 65.50 96 ARG A N 1
ATOM 792 C CA . ARG A 1 96 ? -17.740 8.161 3.187 1.00 65.50 96 ARG A CA 1
ATOM 793 C C . ARG A 1 96 ? -16.953 7.961 4.478 1.00 65.50 96 ARG A C 1
ATOM 795 O O . ARG A 1 96 ? -17.000 6.872 5.016 1.00 65.50 96 ARG A O 1
ATOM 802 N N . LEU A 1 97 ? -16.328 8.979 5.061 1.00 66.69 97 LEU A N 1
ATOM 803 C CA . LEU A 1 97 ? -15.762 8.876 6.414 1.00 66.69 97 LEU A CA 1
ATOM 804 C C . LEU A 1 97 ? -16.163 10.101 7.247 1.00 66.69 97 LEU A C 1
ATOM 806 O O . LEU A 1 97 ? -16.277 11.198 6.691 1.00 66.69 97 LEU A O 1
ATOM 810 N N . PRO A 1 98 ? -16.379 9.964 8.571 1.00 69.50 98 PRO A N 1
ATOM 811 C CA . PRO A 1 98 ? -16.719 11.096 9.421 1.00 69.50 98 PRO A CA 1
ATOM 812 C C . PRO A 1 98 ? -15.648 12.185 9.317 1.00 69.50 98 PRO A C 1
ATOM 814 O O . PRO A 1 98 ? -14.469 11.915 9.527 1.00 69.50 98 PRO A O 1
ATOM 817 N N . ILE A 1 99 ? -16.045 13.435 9.058 1.00 69.12 99 ILE A N 1
ATOM 818 C CA . ILE A 1 99 ? -15.111 14.565 8.859 1.00 69.12 99 ILE A CA 1
ATOM 819 C C . ILE A 1 99 ? -14.121 14.704 10.025 1.00 69.12 99 ILE A C 1
ATOM 821 O O . ILE A 1 99 ? -12.952 15.011 9.818 1.00 69.12 99 ILE A O 1
ATOM 825 N N . LYS A 1 100 ? -14.568 14.440 11.260 1.00 68.25 100 LYS A N 1
ATOM 826 C CA . LYS A 1 100 ? -13.691 14.435 12.440 1.00 68.25 100 LYS A CA 1
ATOM 827 C C . LYS A 1 100 ? -12.564 13.407 12.311 1.00 68.25 100 LYS A C 1
ATOM 829 O O . LYS A 1 100 ? -11.425 13.743 12.594 1.00 68.25 100 LYS A O 1
ATOM 834 N N . LEU A 1 101 ? -12.875 12.195 11.849 1.00 71.56 101 LEU A N 1
ATOM 835 C CA . LEU A 1 101 ? -11.892 11.138 11.618 1.00 71.56 101 LEU A CA 1
ATOM 836 C C . LEU A 1 101 ? -10.920 11.539 10.503 1.00 71.56 101 LEU A C 1
ATOM 838 O O . LEU A 1 101 ? -9.716 11.407 10.670 1.00 71.56 101 LEU A O 1
ATOM 842 N N . LEU A 1 102 ? -11.437 12.093 9.405 1.00 69.81 102 LEU A N 1
ATOM 843 C CA . LEU A 1 102 ? -10.620 12.562 8.284 1.00 69.81 102 LEU A CA 1
ATOM 844 C C . LEU A 1 102 ? -9.644 13.667 8.693 1.00 69.81 102 LEU A C 1
ATOM 846 O O . LEU A 1 102 ? -8.471 13.618 8.338 1.00 69.81 102 LEU A O 1
ATOM 850 N N . ASN A 1 103 ? -10.105 14.630 9.490 1.00 70.94 103 ASN A N 1
ATOM 851 C CA . ASN A 1 103 ? -9.251 15.692 10.006 1.00 70.94 103 ASN A CA 1
ATOM 852 C C . ASN A 1 103 ? -8.124 15.128 10.879 1.00 70.94 103 ASN A C 1
ATOM 854 O O . ASN A 1 103 ? -6.985 15.565 10.741 1.00 70.94 103 ASN A O 1
ATOM 858 N N . GLU A 1 104 ? -8.411 14.152 11.743 1.00 71.19 104 GLU A N 1
ATOM 859 C CA . GLU A 1 104 ? -7.373 13.501 12.551 1.00 71.19 104 GLU A CA 1
ATOM 860 C C . GLU A 1 104 ? -6.386 12.709 11.683 1.00 71.19 104 GLU A C 1
ATOM 862 O O . GLU A 1 104 ? -5.181 12.856 11.856 1.00 71.19 104 GLU A O 1
ATOM 867 N N . LEU A 1 105 ? -6.865 11.963 10.683 1.00 72.44 105 LEU A N 1
ATOM 868 C CA . LEU A 1 105 ? -6.007 11.240 9.736 1.00 72.44 105 LEU A CA 1
ATOM 869 C C . LEU A 1 105 ? -5.088 12.185 8.947 1.00 72.44 105 LEU A C 1
ATOM 871 O O . LEU A 1 105 ? -3.890 11.928 8.849 1.00 72.44 105 LEU A O 1
ATOM 875 N N . SER A 1 106 ? -5.628 13.305 8.457 1.00 68.06 106 SER A N 1
ATOM 876 C CA . SER A 1 106 ? -4.874 14.297 7.680 1.00 68.06 106 SER A CA 1
ATOM 877 C C . SER A 1 106 ? -3.745 14.953 8.480 1.00 68.06 106 SER A C 1
ATOM 879 O O . SER A 1 106 ? -2.674 15.208 7.940 1.00 68.06 106 SER A O 1
ATOM 881 N N . LYS A 1 107 ? -3.940 15.186 9.788 1.00 69.69 107 LYS A N 1
ATOM 882 C CA . LYS A 1 107 ? -2.901 15.745 10.672 1.00 69.69 107 LYS A CA 1
ATOM 883 C C . LYS A 1 107 ? -1.727 14.789 10.857 1.00 69.69 107 LYS A C 1
ATOM 885 O O . LYS A 1 107 ? -0.609 15.239 11.082 1.00 69.69 107 LYS A O 1
ATOM 890 N N . ILE A 1 108 ? -1.988 13.484 10.793 1.00 68.00 108 ILE A N 1
ATOM 891 C CA . ILE A 1 108 ? -0.958 12.458 10.949 1.00 68.00 108 ILE A CA 1
ATOM 892 C C . ILE A 1 108 ? -0.242 12.223 9.603 1.00 68.00 108 ILE A C 1
ATOM 894 O O . ILE A 1 108 ? 0.962 11.972 9.592 1.00 68.00 108 ILE A O 1
ATOM 898 N N . SER A 1 109 ? -0.933 12.361 8.462 1.00 64.62 109 SER A N 1
ATOM 899 C CA . SER A 1 109 ? -0.373 12.090 7.125 1.00 64.62 109 SER A CA 1
ATOM 900 C C . SER A 1 109 ? 0.400 13.248 6.473 1.00 64.62 109 SER A C 1
ATOM 902 O O . SER A 1 109 ? 1.140 12.999 5.523 1.00 64.62 109 SER A O 1
ATOM 904 N N . SER A 1 110 ? 0.282 14.488 6.970 1.00 54.19 110 SER A N 1
ATOM 905 C CA . SER A 1 110 ? 0.561 15.741 6.231 1.00 54.19 110 SER A CA 1
ATOM 906 C C . SER A 1 110 ? 2.010 16.050 5.792 1.00 54.19 110 SER A C 1
ATOM 908 O O . SER A 1 110 ? 2.324 17.219 5.583 1.00 54.19 110 SER A O 1
ATOM 910 N N . ASN A 1 111 ? 2.919 15.080 5.668 1.00 54.16 111 ASN A N 1
ATOM 911 C CA . ASN A 1 111 ? 4.333 15.348 5.360 1.00 54.16 111 ASN A CA 1
ATOM 912 C C . ASN A 1 111 ? 4.963 14.471 4.266 1.00 54.16 111 ASN A C 1
ATOM 914 O O . ASN A 1 111 ? 6.163 14.611 4.011 1.00 54.16 111 ASN A O 1
ATOM 918 N N . ASP A 1 112 ? 4.208 13.587 3.610 1.00 54.34 112 ASP A N 1
ATOM 919 C CA . ASP A 1 112 ? 4.736 12.775 2.508 1.00 54.34 112 ASP A CA 1
ATOM 920 C C . ASP A 1 112 ? 4.175 13.240 1.158 1.00 54.34 112 ASP A C 1
ATOM 922 O O . ASP A 1 112 ? 2.985 13.478 1.010 1.00 54.34 112 ASP A O 1
ATOM 926 N N . ARG A 1 113 ? 5.040 13.342 0.140 1.00 52.88 113 ARG A N 1
ATOM 927 C CA . ARG A 1 113 ? 4.645 13.568 -1.268 1.00 52.88 113 ARG A CA 1
ATOM 928 C C . ARG A 1 113 ? 4.094 12.294 -1.932 1.00 52.88 113 ARG A C 1
ATOM 930 O O . ARG A 1 113 ? 4.183 12.149 -3.147 1.00 52.88 113 ARG A O 1
ATOM 937 N N . ILE A 1 114 ? 3.669 11.322 -1.132 1.00 60.19 114 ILE A N 1
ATOM 938 C CA . ILE A 1 114 ? 3.256 9.998 -1.587 1.00 60.19 114 ILE A CA 1
ATOM 939 C C . ILE A 1 114 ? 1.787 9.863 -1.238 1.00 60.19 114 ILE A C 1
ATOM 941 O O . ILE A 1 114 ? 1.461 9.820 -0.055 1.00 60.19 114 ILE A O 1
ATOM 945 N N . ASP A 1 115 ? 0.948 9.753 -2.265 1.00 70.00 115 ASP A N 1
ATOM 946 C CA . ASP A 1 115 ? -0.491 9.584 -2.098 1.00 70.00 115 ASP A CA 1
ATOM 947 C C . ASP A 1 115 ? -0.775 8.199 -1.501 1.00 70.00 115 ASP A C 1
ATOM 949 O O . ASP A 1 115 ? -0.644 7.163 -2.166 1.00 70.00 115 ASP A O 1
ATOM 953 N N . TYR A 1 116 ? -1.133 8.167 -0.217 1.00 74.31 116 TYR A N 1
ATOM 954 C CA . TYR A 1 116 ? -1.576 6.940 0.443 1.00 74.31 116 TYR A CA 1
ATOM 955 C C . TYR A 1 116 ? -3.089 6.780 0.324 1.00 74.31 116 TYR A C 1
ATOM 957 O O . TYR A 1 116 ? -3.870 7.718 0.490 1.00 74.31 116 TYR A O 1
ATOM 965 N N . GLN A 1 117 ? -3.502 5.540 0.099 1.00 79.75 117 GLN A N 1
ATOM 966 C CA . GLN A 1 117 ? -4.887 5.110 0.096 1.00 79.75 117 GLN A CA 1
ATOM 967 C C . GLN A 1 117 ? -5.156 4.250 1.327 1.00 79.75 117 GLN A C 1
ATOM 969 O O . GLN A 1 117 ? -4.450 3.277 1.588 1.00 79.75 117 GLN A O 1
ATOM 974 N N . LEU A 1 118 ? -6.203 4.576 2.075 1.00 81.75 118 LEU A N 1
ATOM 975 C CA . LEU A 1 118 ? -6.766 3.687 3.078 1.00 81.75 118 LEU A CA 1
ATOM 976 C C . LEU A 1 118 ? -7.585 2.606 2.371 1.00 81.75 118 LEU A C 1
ATOM 978 O O . LEU A 1 118 ? -8.620 2.902 1.777 1.00 81.75 118 LEU A O 1
ATOM 982 N N . ARG A 1 119 ? -7.136 1.357 2.465 1.00 85.38 119 ARG A N 1
ATOM 983 C CA . ARG A 1 119 ? -7.878 0.172 2.042 1.00 85.38 119 ARG A CA 1
ATOM 984 C C . ARG A 1 119 ? -8.615 -0.424 3.236 1.00 85.38 119 ARG A C 1
ATOM 986 O O . ARG A 1 119 ? -8.023 -0.658 4.290 1.00 85.38 119 ARG A O 1
ATOM 993 N N . ILE A 1 120 ? -9.897 -0.709 3.043 1.00 80.88 120 ILE A N 1
ATOM 994 C CA . ILE A 1 120 ? -10.747 -1.428 3.993 1.00 80.88 120 ILE A CA 1
ATOM 995 C C . ILE A 1 120 ? -11.261 -2.680 3.295 1.00 80.88 120 ILE A C 1
ATOM 997 O O . ILE A 1 120 ? -11.897 -2.595 2.243 1.00 80.88 120 ILE A O 1
ATOM 1001 N N . THR A 1 121 ? -10.936 -3.839 3.857 1.00 78.19 121 THR A N 1
ATOM 1002 C CA . THR A 1 121 ? -11.342 -5.147 3.320 1.00 78.19 121 THR A 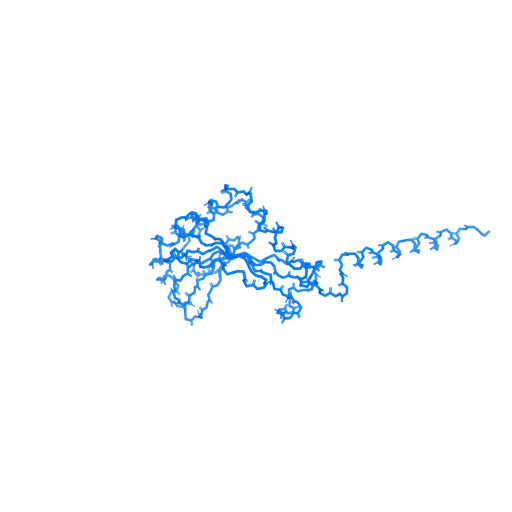CA 1
ATOM 1003 C C . THR A 1 121 ? -12.698 -5.579 3.881 1.00 78.19 121 THR A C 1
ATOM 1005 O O . THR A 1 121 ? -13.117 -5.094 4.930 1.00 78.19 121 THR A O 1
ATOM 1008 N N . GLU A 1 122 ? -13.355 -6.537 3.225 1.00 69.50 122 GLU A N 1
ATOM 1009 C CA . GLU A 1 122 ? -14.592 -7.174 3.715 1.00 69.50 122 GLU A CA 1
ATOM 1010 C C . GLU A 1 122 ? -14.462 -7.778 5.124 1.00 69.50 122 GLU A C 1
ATOM 1012 O O . GLU A 1 122 ? -15.417 -7.774 5.890 1.00 69.50 122 GLU A O 1
ATOM 1017 N N . ASN A 1 123 ? -13.259 -8.227 5.500 1.00 72.75 123 ASN A N 1
ATOM 1018 C CA . ASN A 1 123 ? -12.951 -8.737 6.840 1.00 72.75 123 ASN A CA 1
ATOM 1019 C C . ASN A 1 123 ? -12.618 -7.615 7.836 1.00 72.75 123 ASN A C 1
ATOM 1021 O O . ASN A 1 123 ? -11.971 -7.852 8.857 1.00 72.75 123 ASN A O 1
ATOM 1025 N N . GLU A 1 124 ? -13.002 -6.382 7.505 1.00 74.25 124 GLU A N 1
ATOM 1026 C CA . GLU A 1 124 ? -12.847 -5.194 8.337 1.00 74.25 124 GLU A CA 1
ATOM 1027 C C . GLU A 1 124 ? -11.389 -4.897 8.717 1.00 74.25 124 GLU A C 1
ATOM 1029 O O . GLU A 1 124 ? -11.105 -4.344 9.783 1.00 74.25 124 GLU A O 1
ATOM 1034 N N . LYS A 1 125 ? -10.443 -5.297 7.862 1.00 82.50 125 LYS A N 1
ATOM 1035 C CA . LYS A 1 125 ? -9.021 -4.991 8.050 1.00 82.50 125 LYS A CA 1
ATOM 1036 C C . LYS A 1 125 ? -8.669 -3.695 7.345 1.00 82.50 125 LYS A C 1
ATOM 1038 O O . LYS A 1 125 ? -9.007 -3.532 6.169 1.00 82.50 125 LYS A O 1
ATOM 1043 N N . PHE A 1 126 ? -7.953 -2.830 8.056 1.00 85.12 126 PHE A N 1
ATOM 1044 C CA . PHE A 1 126 ? -7.403 -1.585 7.534 1.00 85.12 126 PHE A CA 1
ATOM 1045 C C . PHE A 1 126 ? -5.970 -1.795 7.046 1.00 85.12 126 PHE A C 1
ATOM 1047 O O . PHE A 1 126 ? -5.141 -2.377 7.751 1.00 85.12 126 PHE A O 1
ATOM 1054 N N . SER A 1 127 ? -5.657 -1.271 5.865 1.00 86.88 127 SER A N 1
ATOM 1055 C CA . SER A 1 127 ? -4.276 -1.103 5.424 1.00 86.88 127 SER A CA 1
ATOM 1056 C C . SER A 1 127 ? -4.075 0.244 4.741 1.00 86.88 127 SER A C 1
ATOM 1058 O O . SER A 1 127 ? -5.001 0.810 4.165 1.00 86.88 127 SER A O 1
ATOM 1060 N N . LEU A 1 128 ? -2.865 0.783 4.834 1.00 86.00 128 LEU A N 1
ATOM 1061 C CA . LEU A 1 128 ? -2.442 1.939 4.059 1.00 86.00 128 LEU A CA 1
ATOM 1062 C C . LEU A 1 128 ? -1.633 1.438 2.877 1.00 86.00 128 LEU A C 1
ATOM 1064 O O . LEU A 1 128 ? -0.543 0.893 3.051 1.00 86.00 128 LEU A O 1
ATOM 1068 N N . THR A 1 129 ? -2.158 1.642 1.680 1.00 85.00 129 THR A N 1
ATOM 1069 C CA . THR A 1 129 ? -1.511 1.236 0.441 1.00 85.00 129 THR A CA 1
ATOM 1070 C C . THR A 1 129 ? -1.057 2.476 -0.320 1.00 85.00 129 THR A C 1
ATOM 1072 O O . THR A 1 129 ? -1.817 3.423 -0.471 1.00 85.00 129 THR A O 1
ATOM 1075 N N . SER A 1 130 ? 0.173 2.486 -0.822 1.00 83.00 130 SER A N 1
ATOM 1076 C CA . SER A 1 130 ? 0.603 3.452 -1.841 1.00 83.00 130 SER A CA 1
ATOM 1077 C C . SER A 1 130 ? 1.155 2.700 -3.037 1.00 83.00 130 SER A C 1
ATOM 1079 O O . SER A 1 130 ? 1.788 1.653 -2.881 1.00 83.00 130 SER A O 1
ATOM 1081 N N . THR A 1 131 ? 0.902 3.231 -4.227 1.00 84.38 131 THR A N 1
ATOM 1082 C CA . THR A 1 131 ? 1.398 2.660 -5.477 1.00 84.38 131 THR A CA 1
ATOM 1083 C C . THR A 1 131 ? 2.224 3.714 -6.188 1.00 84.38 131 THR A C 1
ATOM 1085 O O . THR A 1 131 ? 1.734 4.803 -6.468 1.00 84.38 131 THR A O 1
ATOM 1088 N N . ILE A 1 132 ? 3.482 3.389 -6.470 1.00 82.69 132 ILE A N 1
ATOM 1089 C CA . ILE A 1 132 ? 4.378 4.216 -7.274 1.00 82.69 132 ILE A CA 1
ATOM 1090 C C . ILE A 1 132 ? 4.503 3.561 -8.643 1.00 82.69 132 ILE A C 1
ATOM 1092 O O . ILE A 1 132 ? 4.825 2.376 -8.744 1.00 82.69 132 ILE A O 1
ATOM 1096 N N . THR A 1 133 ? 4.260 4.337 -9.693 1.00 82.06 133 THR A N 1
ATOM 1097 C CA . THR A 1 133 ? 4.464 3.892 -11.071 1.00 82.06 133 THR A CA 1
ATOM 1098 C C . THR A 1 133 ? 5.895 4.202 -11.497 1.00 82.06 133 THR A C 1
ATOM 1100 O O . THR A 1 133 ? 6.271 5.366 -11.636 1.00 82.06 133 THR A O 1
ATOM 1103 N N . ASP A 1 134 ? 6.695 3.163 -11.725 1.00 80.25 134 ASP A N 1
ATOM 1104 C CA . ASP A 1 134 ? 8.007 3.279 -12.355 1.00 80.25 134 ASP A CA 1
ATOM 1105 C C . ASP A 1 134 ? 7.849 3.116 -13.871 1.00 80.25 134 ASP A C 1
ATOM 1107 O O . ASP A 1 134 ? 7.915 2.012 -14.424 1.00 80.25 134 ASP A O 1
ATOM 1111 N N . TYR A 1 135 ? 7.627 4.245 -14.546 1.00 75.75 135 TYR A N 1
ATOM 1112 C CA . TYR A 1 135 ? 7.485 4.308 -16.001 1.00 75.75 135 TYR A CA 1
ATOM 1113 C C . TYR A 1 135 ? 8.738 3.845 -16.745 1.00 75.75 135 TYR A C 1
ATOM 1115 O O . TYR A 1 135 ? 8.628 3.317 -17.849 1.00 75.75 135 TYR A O 1
ATOM 1123 N N . LYS A 1 136 ? 9.923 3.999 -16.140 1.00 80.31 136 LYS A N 1
ATOM 1124 C CA . LYS A 1 136 ? 11.175 3.563 -16.753 1.00 80.31 136 LYS A CA 1
ATOM 1125 C C . LYS A 1 136 ? 11.253 2.044 -16.790 1.00 80.31 136 LYS A C 1
ATOM 1127 O O . LYS A 1 136 ? 11.798 1.501 -17.730 1.00 80.31 136 LYS A O 1
ATOM 1132 N N . ASN A 1 137 ? 10.746 1.334 -15.790 1.00 79.62 137 ASN A N 1
ATOM 1133 C CA . ASN A 1 137 ? 10.848 -0.129 -15.750 1.00 79.62 137 ASN A CA 1
ATOM 1134 C C . ASN A 1 137 ? 9.539 -0.857 -16.092 1.00 79.62 137 ASN A C 1
ATOM 1136 O O . ASN A 1 137 ? 9.534 -2.088 -16.159 1.00 79.62 137 ASN A O 1
ATOM 1140 N N . TYR A 1 138 ? 8.457 -0.116 -16.351 1.00 78.44 138 TYR A N 1
ATOM 1141 C CA . TYR A 1 138 ? 7.096 -0.634 -16.534 1.00 78.44 138 TYR A CA 1
ATOM 1142 C C . TYR A 1 138 ? 6.585 -1.407 -15.318 1.00 78.44 138 TYR A C 1
ATOM 1144 O O . TYR A 1 138 ? 6.010 -2.490 -15.447 1.00 78.44 138 TYR A O 1
ATOM 1152 N N . LEU A 1 139 ? 6.813 -0.859 -14.124 1.00 84.12 139 LEU A N 1
ATOM 1153 C CA . LEU A 1 139 ? 6.480 -1.526 -12.868 1.00 84.12 139 LEU A CA 1
ATOM 1154 C C . LEU A 1 139 ? 5.525 -0.694 -12.019 1.00 84.12 139 LEU A C 1
ATOM 1156 O O . LEU A 1 139 ? 5.646 0.527 -11.930 1.00 84.12 139 LEU A O 1
ATOM 1160 N N . TYR A 1 140 ? 4.632 -1.387 -11.320 1.00 84.00 140 TYR A N 1
ATOM 1161 C CA . TYR A 1 140 ? 3.956 -0.850 -10.147 1.00 84.00 140 TYR A CA 1
ATOM 1162 C C . TYR A 1 140 ? 4.696 -1.313 -8.894 1.00 84.00 140 TYR A C 1
ATOM 1164 O O . TYR A 1 140 ? 4.839 -2.514 -8.650 1.00 84.00 140 TYR A O 1
ATOM 1172 N N . ILE A 1 141 ? 5.150 -0.355 -8.091 1.00 86.00 141 ILE A N 1
ATOM 1173 C CA . ILE A 1 141 ? 5.759 -0.579 -6.782 1.00 86.00 141 ILE A CA 1
ATOM 1174 C C . ILE A 1 141 ? 4.679 -0.312 -5.736 1.00 86.00 141 ILE A C 1
ATOM 1176 O O . ILE A 1 141 ? 4.305 0.833 -5.487 1.00 86.00 141 ILE A O 1
ATOM 1180 N N . ILE A 1 142 ? 4.156 -1.379 -5.138 1.00 86.00 142 ILE A N 1
ATOM 1181 C CA . ILE A 1 142 ? 3.044 -1.330 -4.189 1.00 86.00 142 ILE A CA 1
ATOM 1182 C C . ILE A 1 142 ? 3.591 -1.504 -2.778 1.00 86.00 142 ILE A C 1
ATOM 1184 O O . ILE A 1 142 ? 4.219 -2.516 -2.460 1.00 86.00 142 ILE A O 1
ATOM 1188 N N . ARG A 1 143 ? 3.318 -0.524 -1.925 1.00 86.38 143 ARG A N 1
ATOM 1189 C CA . ARG A 1 143 ? 3.696 -0.494 -0.514 1.00 86.38 143 ARG A CA 1
ATOM 1190 C C . ARG A 1 143 ? 2.433 -0.641 0.315 1.00 86.38 143 ARG A C 1
ATOM 1192 O O . ARG A 1 143 ? 1.569 0.226 0.238 1.00 86.38 143 ARG A O 1
ATOM 1199 N N . ASP A 1 144 ? 2.325 -1.706 1.093 1.00 87.56 144 ASP A N 1
ATOM 1200 C CA . ASP A 1 144 ? 1.152 -2.001 1.914 1.00 87.56 144 ASP A CA 1
ATOM 1201 C C . ASP A 1 144 ? 1.547 -2.092 3.389 1.00 87.56 144 ASP A C 1
ATOM 1203 O O . ASP A 1 144 ? 2.333 -2.952 3.789 1.00 87.56 144 ASP A O 1
ATOM 1207 N N . PHE A 1 145 ? 1.005 -1.186 4.197 1.00 86.75 145 PHE A N 1
ATOM 1208 C CA . PHE A 1 145 ? 1.138 -1.181 5.648 1.00 86.75 145 PHE A CA 1
ATOM 1209 C C . PHE A 1 145 ? -0.158 -1.706 6.245 1.00 86.75 145 PHE A C 1
ATOM 1211 O O . PHE A 1 145 ? -1.208 -1.093 6.074 1.00 86.75 145 PHE A O 1
ATOM 1218 N N . SER A 1 146 ? -0.106 -2.817 6.963 1.00 86.75 146 SER A N 1
ATOM 1219 C CA . SER A 1 146 ? -1.291 -3.433 7.559 1.00 86.75 146 SER A CA 1
ATOM 1220 C C . SER A 1 146 ? -1.020 -3.845 8.993 1.00 86.75 146 SER A C 1
ATOM 1222 O O . SER A 1 146 ? 0.120 -4.085 9.379 1.00 86.75 146 SER A O 1
ATOM 1224 N N . ARG A 1 147 ? -2.072 -3.920 9.803 1.00 81.50 147 ARG A N 1
ATOM 1225 C CA . ARG A 1 147 ? -1.982 -4.565 11.110 1.00 81.50 147 ARG A CA 1
ATOM 1226 C C . ARG A 1 147 ? -2.183 -6.069 10.939 1.00 81.50 147 ARG A C 1
ATOM 1228 O O . ARG A 1 147 ? -3.016 -6.495 10.140 1.00 81.50 147 ARG A O 1
ATOM 1235 N N . ILE A 1 148 ? -1.444 -6.861 11.702 1.00 76.19 148 ILE A N 1
ATOM 1236 C CA . ILE A 1 148 ? -1.601 -8.314 11.757 1.00 76.19 148 ILE A CA 1
ATOM 1237 C C . ILE A 1 148 ? -2.056 -8.738 13.146 1.00 76.19 148 ILE A C 1
ATOM 1239 O O . ILE A 1 148 ? -1.578 -8.228 14.145 1.00 76.19 148 ILE A O 1
ATOM 1243 N N . ASP A 1 149 ? -2.983 -9.681 13.232 1.00 64.25 149 ASP A N 1
ATOM 1244 C CA . ASP A 1 149 ? -3.493 -10.130 14.535 1.00 64.25 149 ASP A CA 1
ATOM 1245 C C . ASP A 1 149 ? -2.576 -11.182 15.186 1.00 64.25 149 ASP A C 1
ATOM 1247 O O . ASP A 1 149 ? -2.689 -11.468 16.375 1.00 64.25 149 ASP A O 1
ATOM 1251 N N . SER A 1 150 ? -1.646 -11.755 14.414 1.00 59.62 150 SER A N 1
ATOM 1252 C CA . SER A 1 150 ? -0.712 -12.790 14.861 1.00 59.62 150 SER A CA 1
ATOM 1253 C C . SER A 1 150 ? 0.710 -12.517 14.377 1.00 59.62 150 SER A C 1
ATOM 1255 O O . SER A 1 150 ? 0.906 -12.271 13.189 1.00 59.62 150 SER A O 1
ATOM 1257 N N . LEU A 1 151 ? 1.700 -12.683 15.259 1.00 57.12 151 LEU A N 1
ATOM 1258 C CA . LEU A 1 151 ? 3.139 -12.532 14.972 1.00 57.12 151 LEU A CA 1
ATOM 1259 C C . LEU A 1 151 ? 3.724 -13.603 14.027 1.00 57.12 151 LEU A C 1
ATOM 1261 O O . LEU A 1 151 ? 4.915 -13.559 13.730 1.00 57.12 151 LEU A O 1
ATOM 1265 N N . ASN A 1 152 ? 2.920 -14.555 13.539 1.00 51.16 152 ASN A N 1
ATOM 1266 C CA . ASN A 1 152 ? 3.350 -15.542 12.546 1.00 51.16 152 ASN A CA 1
ATOM 1267 C C . ASN A 1 152 ? 3.417 -14.908 11.150 1.00 51.16 152 ASN A C 1
ATOM 1269 O O . ASN A 1 152 ? 2.603 -15.190 10.270 1.00 51.16 152 ASN A O 1
ATOM 1273 N N . ILE A 1 153 ? 4.402 -14.036 10.951 1.00 54.84 153 ILE A N 1
ATOM 1274 C CA . ILE A 1 153 ? 4.888 -13.723 9.616 1.00 54.84 153 ILE A CA 1
ATOM 1275 C C . ILE A 1 153 ? 5.956 -14.769 9.308 1.00 54.84 153 ILE A C 1
ATOM 1277 O O . ILE A 1 153 ? 7.083 -14.665 9.785 1.00 54.84 153 ILE A O 1
ATOM 1281 N N . ASP A 1 154 ? 5.620 -15.785 8.513 1.00 46.53 154 ASP A N 1
ATOM 1282 C CA . ASP A 1 154 ? 6.683 -16.449 7.762 1.00 46.53 154 ASP A CA 1
ATOM 1283 C C . ASP A 1 154 ? 7.284 -15.371 6.856 1.00 46.53 154 ASP A C 1
ATOM 1285 O O . ASP A 1 154 ? 6.554 -14.791 6.043 1.00 46.53 154 ASP A O 1
ATOM 1289 N N . ASP A 1 155 ? 8.587 -15.109 6.970 1.00 48.94 155 ASP A N 1
ATOM 1290 C CA . ASP A 1 155 ? 9.355 -14.340 5.985 1.00 48.94 155 ASP A CA 1
ATOM 1291 C C . ASP A 1 155 ? 9.327 -15.092 4.640 1.00 48.94 155 ASP A C 1
ATOM 1293 O O . ASP A 1 155 ? 10.277 -15.744 4.205 1.00 48.94 155 ASP A O 1
ATOM 1297 N N . LYS A 1 156 ? 8.179 -15.051 3.962 1.00 46.41 156 LYS A N 1
ATOM 1298 C CA . LYS A 1 156 ? 7.992 -15.582 2.620 1.00 46.41 156 LYS A CA 1
ATOM 1299 C C . LYS A 1 156 ? 8.390 -14.496 1.649 1.00 46.41 156 LYS A C 1
ATOM 1301 O O . LYS A 1 156 ? 7.628 -13.574 1.358 1.00 46.41 156 LYS A O 1
ATOM 1306 N N . ILE A 1 157 ? 9.592 -14.644 1.108 1.00 47.16 157 ILE A N 1
ATOM 1307 C CA . ILE A 1 157 ? 9.950 -14.007 -0.152 1.00 47.16 157 ILE A CA 1
ATOM 1308 C C . ILE A 1 157 ? 9.195 -14.764 -1.248 1.00 47.16 157 ILE A C 1
ATOM 1310 O O . ILE A 1 157 ? 9.676 -15.754 -1.801 1.00 47.16 157 ILE A O 1
ATOM 1314 N N . GLU A 1 158 ? 7.980 -14.323 -1.559 1.00 56.69 158 GLU A N 1
ATOM 1315 C CA . GLU A 1 158 ? 7.385 -14.646 -2.855 1.00 56.69 158 GLU A CA 1
ATOM 1316 C C . GLU A 1 158 ? 8.172 -13.895 -3.936 1.00 56.69 158 GLU A C 1
ATOM 1318 O O . GLU A 1 158 ? 8.676 -12.806 -3.681 1.00 56.69 158 GLU A O 1
ATOM 1323 N N . LYS A 1 159 ? 8.313 -14.474 -5.136 1.00 62.81 159 LYS A N 1
ATOM 1324 C CA . LYS A 1 159 ? 9.312 -14.087 -6.159 1.00 62.81 159 LYS A CA 1
ATOM 1325 C C . LYS A 1 159 ? 9.522 -12.574 -6.385 1.00 62.81 159 LYS A C 1
ATOM 1327 O O . LYS A 1 159 ? 10.642 -12.208 -6.736 1.00 62.81 159 LYS A O 1
ATOM 1332 N N . LEU A 1 160 ? 8.497 -11.736 -6.181 1.00 72.94 160 LEU A N 1
ATOM 1333 C CA . LEU A 1 160 ? 8.508 -10.273 -6.344 1.00 72.94 160 LEU A CA 1
ATOM 1334 C C . LEU A 1 160 ? 7.837 -9.511 -5.181 1.00 72.94 160 LEU A C 1
ATOM 1336 O O . LEU A 1 160 ? 7.330 -8.404 -5.363 1.00 72.94 160 LEU A O 1
ATOM 1340 N N . SER A 1 161 ? 7.811 -10.090 -3.979 1.00 75.31 161 SER A N 1
ATOM 1341 C CA . SER A 1 161 ? 7.352 -9.383 -2.784 1.00 75.31 161 SER A CA 1
ATOM 1342 C C . SER A 1 161 ? 8.257 -9.645 -1.588 1.00 75.31 161 SER A C 1
ATOM 1344 O O . SER A 1 161 ? 8.887 -10.697 -1.475 1.00 75.31 161 SER A O 1
ATOM 1346 N N . LYS A 1 162 ? 8.339 -8.661 -0.696 1.00 79.25 162 LYS A N 1
ATOM 1347 C CA . LYS A 1 162 ? 9.086 -8.749 0.554 1.00 79.25 162 LYS A CA 1
ATOM 1348 C C . LYS A 1 162 ? 8.242 -8.184 1.683 1.00 79.25 162 LYS A C 1
ATOM 1350 O O . LYS A 1 162 ? 7.681 -7.098 1.556 1.00 79.25 162 LYS A O 1
ATOM 1355 N N . THR A 1 163 ? 8.172 -8.930 2.774 1.00 79.31 163 THR A N 1
ATOM 1356 C CA . THR A 1 163 ? 7.416 -8.577 3.972 1.00 79.31 163 THR A CA 1
ATOM 1357 C C . THR A 1 163 ? 8.379 -8.383 5.136 1.00 79.31 163 THR A C 1
ATOM 1359 O O . THR A 1 163 ? 9.353 -9.119 5.220 1.00 79.31 163 THR A O 1
ATOM 1362 N N . ILE A 1 164 ? 8.103 -7.427 6.025 1.00 74.19 164 ILE A N 1
ATOM 1363 C CA . ILE A 1 164 ? 8.697 -7.365 7.367 1.00 74.19 164 ILE A CA 1
ATOM 1364 C C . ILE A 1 164 ? 7.672 -7.007 8.431 1.00 74.19 164 ILE A C 1
ATOM 1366 O O . ILE A 1 164 ? 6.667 -6.347 8.155 1.00 74.19 164 ILE A O 1
ATOM 1370 N N . LEU A 1 165 ? 7.987 -7.399 9.664 1.00 74.06 165 LEU A N 1
ATOM 1371 C CA . LEU A 1 165 ? 7.311 -6.924 10.859 1.00 74.06 165 LEU A CA 1
ATOM 1372 C C . LEU A 1 165 ? 7.951 -5.618 11.336 1.00 74.06 165 LEU A C 1
ATOM 1374 O O . LEU A 1 165 ? 9.166 -5.518 11.492 1.00 74.06 165 LEU A O 1
ATOM 1378 N N . ILE A 1 166 ? 7.118 -4.622 11.595 1.00 74.38 166 ILE A N 1
ATOM 1379 C CA . ILE A 1 166 ? 7.486 -3.330 12.162 1.00 74.38 166 ILE A CA 1
ATOM 1380 C C . ILE A 1 166 ? 6.650 -3.170 13.427 1.00 74.38 166 ILE A C 1
ATOM 1382 O O . ILE A 1 166 ? 5.437 -3.225 13.329 1.00 74.38 166 ILE A O 1
ATOM 1386 N N . LYS A 1 167 ? 7.278 -2.983 14.596 1.00 67.56 167 LYS A N 1
ATOM 1387 C CA . LYS A 1 167 ? 6.631 -2.718 15.905 1.00 67.56 167 LYS A CA 1
ATOM 1388 C C . LYS A 1 167 ? 5.350 -3.526 16.212 1.00 67.56 167 LYS A C 1
ATOM 1390 O O . LYS A 1 167 ? 4.274 -3.206 15.720 1.00 67.56 167 LYS A O 1
ATOM 1395 N N . ASP A 1 168 ? 5.456 -4.497 17.121 1.00 60.75 168 ASP A N 1
ATOM 1396 C CA . ASP A 1 168 ? 4.359 -5.103 17.901 1.00 60.75 168 ASP A CA 1
ATOM 1397 C C . ASP A 1 168 ? 3.025 -5.329 17.167 1.00 60.75 168 ASP A C 1
ATOM 1399 O O . ASP A 1 168 ? 1.978 -5.095 17.770 1.00 60.75 168 ASP A O 1
ATOM 1403 N N . ASN A 1 169 ? 3.063 -5.804 15.907 1.00 73.69 169 ASN A N 1
ATOM 1404 C CA . ASN A 1 169 ? 1.931 -6.206 15.045 1.00 73.69 169 ASN A CA 1
ATOM 1405 C C . ASN A 1 169 ? 1.605 -5.316 13.826 1.00 73.69 169 ASN A C 1
ATOM 1407 O O . ASN A 1 169 ? 0.498 -5.410 13.288 1.00 73.69 169 ASN A O 1
ATOM 1411 N N . VAL A 1 170 ? 2.531 -4.491 13.332 1.00 81.00 170 VAL A N 1
ATOM 1412 C CA . VAL A 1 170 ? 2.398 -3.905 11.985 1.00 81.00 170 VAL A CA 1
ATOM 1413 C C . VAL A 1 170 ? 3.251 -4.687 10.991 1.00 81.00 170 VAL A C 1
ATOM 1415 O O . VAL A 1 170 ? 4.403 -5.021 11.243 1.00 81.00 170 VAL A O 1
ATOM 1418 N N . GLN A 1 171 ? 2.675 -4.998 9.840 1.00 85.31 171 GLN A N 1
ATOM 1419 C CA . GLN A 1 171 ? 3.345 -5.598 8.703 1.00 85.31 171 GLN A CA 1
ATOM 1420 C C . GLN A 1 171 ? 3.541 -4.537 7.627 1.00 85.31 171 GLN A C 1
ATOM 1422 O O . GLN A 1 171 ? 2.609 -3.819 7.261 1.00 85.31 171 GLN A O 1
ATOM 1427 N N . TYR A 1 172 ? 4.746 -4.491 7.072 1.00 83.06 172 TYR A N 1
ATOM 1428 C CA . TYR A 1 172 ? 5.010 -3.807 5.818 1.00 83.06 172 TYR A CA 1
ATOM 1429 C C . TYR A 1 172 ? 5.284 -4.828 4.727 1.00 83.06 172 TYR A C 1
ATOM 1431 O O . TYR A 1 172 ? 6.206 -5.637 4.845 1.00 83.06 172 TYR A O 1
ATOM 1439 N N . LYS A 1 173 ? 4.493 -4.781 3.657 1.00 86.38 173 LYS A N 1
ATOM 1440 C CA . LYS A 1 173 ? 4.680 -5.592 2.459 1.00 86.38 173 LYS A CA 1
ATOM 1441 C C . LYS A 1 173 ? 4.982 -4.687 1.274 1.00 86.38 173 LYS A C 1
ATOM 1443 O O . LYS A 1 173 ? 4.182 -3.832 0.906 1.00 86.38 173 LYS A O 1
ATOM 1448 N N . LEU A 1 174 ? 6.119 -4.927 0.638 1.00 86.19 174 LEU A N 1
ATOM 1449 C CA . LEU A 1 174 ? 6.492 -4.338 -0.639 1.00 86.19 174 LEU A CA 1
ATOM 1450 C C . LEU A 1 174 ? 6.260 -5.372 -1.740 1.00 86.19 174 LEU A C 1
ATOM 1452 O O . LEU A 1 174 ? 6.731 -6.502 -1.631 1.00 86.19 174 LEU A O 1
ATOM 1456 N N . THR A 1 175 ? 5.534 -5.006 -2.791 1.00 86.88 175 THR A N 1
ATOM 1457 C CA . THR A 1 175 ? 5.251 -5.878 -3.940 1.00 86.88 175 THR A CA 1
ATOM 1458 C C . THR A 1 175 ? 5.566 -5.146 -5.233 1.00 86.88 175 THR A C 1
ATOM 1460 O O . THR A 1 175 ? 5.159 -4.001 -5.405 1.00 86.88 175 THR A O 1
ATOM 1463 N N . ILE A 1 176 ? 6.250 -5.818 -6.156 1.00 85.81 176 ILE A N 1
ATOM 1464 C CA . ILE A 1 176 ? 6.478 -5.324 -7.514 1.00 85.81 176 ILE A CA 1
ATOM 1465 C C . ILE A 1 176 ? 5.583 -6.099 -8.474 1.00 85.81 176 ILE A C 1
ATOM 1467 O O . ILE A 1 176 ? 5.594 -7.331 -8.477 1.00 85.81 176 ILE A O 1
ATOM 1471 N N . LYS A 1 177 ? 4.825 -5.372 -9.295 1.00 84.56 177 LYS A N 1
ATOM 1472 C CA . LYS A 1 177 ? 3.990 -5.936 -10.359 1.00 84.56 177 LYS A CA 1
ATOM 1473 C C . LYS A 1 177 ? 4.387 -5.386 -11.721 1.00 84.56 177 LYS A C 1
ATOM 1475 O O . LYS A 1 177 ? 4.809 -4.235 -11.824 1.00 84.56 177 LYS A O 1
ATOM 1480 N N . ASP A 1 178 ? 4.218 -6.206 -12.753 1.00 76.69 178 ASP A N 1
ATOM 1481 C CA . ASP A 1 178 ? 4.383 -5.774 -14.139 1.00 76.69 178 ASP A CA 1
ATOM 1482 C C . ASP A 1 178 ? 3.198 -4.914 -14.550 1.00 76.69 178 ASP A C 1
ATOM 1484 O O . ASP A 1 178 ? 2.085 -5.412 -14.724 1.00 76.69 178 ASP A O 1
ATOM 1488 N N . ALA A 1 179 ? 3.449 -3.631 -14.780 1.00 71.19 179 ALA A N 1
ATOM 1489 C CA . ALA A 1 179 ? 2.396 -2.732 -15.214 1.00 71.19 179 ALA A CA 1
ATOM 1490 C C . ALA A 1 179 ? 1.880 -3.074 -16.617 1.00 71.19 179 ALA A C 1
ATOM 1492 O O . ALA A 1 179 ? 0.738 -2.771 -16.926 1.00 71.19 179 ALA A O 1
ATOM 1493 N N . PHE A 1 180 ? 2.684 -3.761 -17.437 1.00 62.47 180 PHE A N 1
ATOM 1494 C CA . PHE A 1 180 ? 2.307 -4.212 -18.781 1.00 62.47 180 PHE A CA 1
ATOM 1495 C C . PHE A 1 180 ? 1.275 -5.356 -18.786 1.00 62.47 180 PHE A C 1
ATOM 1497 O O . PHE A 1 180 ? 0.529 -5.505 -19.748 1.00 62.47 180 PHE A O 1
ATOM 1504 N N . ASN A 1 181 ? 1.225 -6.171 -17.728 1.00 60.25 181 ASN A N 1
ATOM 1505 C CA . ASN A 1 181 ? 0.304 -7.312 -17.639 1.00 60.25 181 ASN A CA 1
ATOM 1506 C C . ASN A 1 181 ? -0.941 -7.009 -16.785 1.00 60.25 181 ASN A C 1
ATOM 1508 O O . ASN A 1 181 ? -1.952 -7.688 -16.940 1.00 60.25 181 ASN A O 1
ATOM 1512 N N . ASP A 1 182 ? -0.882 -5.980 -15.932 1.00 57.94 182 ASP A N 1
ATOM 1513 C CA . ASP A 1 182 ? -1.953 -5.563 -15.010 1.00 57.94 182 ASP A CA 1
ATOM 1514 C C . ASP A 1 182 ? -2.623 -4.228 -15.428 1.00 57.94 182 ASP A C 1
ATOM 1516 O O . ASP A 1 182 ? -3.170 -3.512 -14.591 1.00 57.94 182 ASP A O 1
ATOM 1520 N N . ILE A 1 183 ? -2.555 -3.865 -16.717 1.00 54.81 183 ILE A N 1
ATOM 1521 C CA . ILE A 1 183 ? -2.923 -2.540 -17.250 1.00 54.81 183 ILE A CA 1
ATOM 1522 C C . ILE A 1 183 ? -4.371 -2.135 -16.891 1.00 54.81 183 ILE A C 1
ATOM 1524 O O . ILE A 1 183 ? -5.331 -2.685 -17.433 1.00 54.81 183 ILE A O 1
ATOM 1528 N N . ASP A 1 184 ? -4.524 -1.070 -16.093 1.00 51.06 184 ASP A N 1
ATOM 1529 C CA . ASP A 1 184 ? -5.576 -0.075 -16.340 1.00 51.06 184 ASP A CA 1
ATOM 1530 C C . ASP A 1 184 ? -5.061 0.845 -17.464 1.00 51.06 184 ASP A C 1
ATOM 1532 O O . ASP A 1 184 ? -4.073 1.564 -17.257 1.00 51.06 184 ASP A O 1
ATOM 1536 N N . PRO A 1 185 ? -5.665 0.823 -18.668 1.00 46.09 185 PRO A N 1
ATOM 1537 C CA . PRO A 1 185 ? -5.146 1.532 -19.839 1.00 46.09 185 PRO A CA 1
ATOM 1538 C C . PRO A 1 185 ? -5.117 3.054 -19.669 1.00 46.09 185 PRO A C 1
ATOM 1540 O O . PRO A 1 185 ? -4.485 3.740 -20.468 1.00 46.09 185 PRO A O 1
ATOM 1543 N N . ASN A 1 186 ? -5.741 3.586 -18.615 1.00 48.31 186 ASN A N 1
ATOM 1544 C CA . ASN A 1 186 ? -5.759 5.014 -18.317 1.00 48.31 186 ASN A CA 1
ATOM 1545 C C . ASN A 1 186 ? -4.548 5.502 -17.501 1.00 48.31 186 ASN A C 1
ATOM 1547 O O . ASN A 1 186 ? -4.357 6.708 -17.390 1.00 48.31 186 ASN A O 1
ATOM 1551 N N . ASN A 1 187 ? -3.730 4.602 -16.939 1.00 49.12 187 ASN A N 1
ATOM 1552 C CA . ASN A 1 187 ? -2.654 4.956 -15.996 1.00 49.12 187 ASN A CA 1
ATOM 1553 C C . ASN A 1 187 ? -1.226 4.771 -16.537 1.00 49.12 187 ASN A C 1
ATOM 1555 O O . ASN A 1 187 ? -0.270 5.059 -15.818 1.00 49.12 187 ASN A O 1
ATOM 1559 N N . PHE A 1 188 ? -1.055 4.274 -17.768 1.00 50.53 188 PHE A N 1
ATOM 1560 C CA . PHE A 1 188 ? 0.272 4.084 -18.381 1.00 50.53 188 PHE A CA 1
ATOM 1561 C C . PHE A 1 188 ? 0.560 5.005 -19.573 1.00 50.53 188 PHE A C 1
ATOM 1563 O O . PHE A 1 188 ? 1.653 4.961 -20.137 1.00 50.53 188 PHE A O 1
ATOM 1570 N N . ALA A 1 189 ? -0.390 5.865 -19.942 1.00 46.78 189 ALA A N 1
ATOM 1571 C CA . ALA A 1 189 ? -0.121 6.970 -20.847 1.00 46.78 189 ALA A CA 1
ATOM 1572 C C . ALA A 1 189 ? 0.449 8.143 -20.025 1.00 46.78 189 ALA A C 1
ATOM 1574 O O . ALA A 1 189 ? -0.236 8.618 -19.117 1.00 46.78 189 ALA A O 1
ATOM 1575 N N . PRO A 1 190 ? 1.684 8.611 -20.280 1.00 44.53 190 PRO A N 1
ATOM 1576 C CA . PRO A 1 190 ? 2.143 9.866 -19.698 1.00 44.53 190 PRO A CA 1
ATOM 1577 C C . PRO A 1 190 ? 1.253 11.005 -20.225 1.00 44.53 190 PRO A C 1
ATOM 1579 O O . PRO A 1 190 ? 1.056 11.106 -21.437 1.00 44.53 190 PRO A O 1
ATOM 1582 N N . ASN A 1 191 ? 0.698 11.822 -19.322 1.00 40.59 191 ASN A N 1
ATOM 1583 C CA . ASN A 1 191 ? 0.006 13.071 -19.678 1.00 40.59 191 ASN A CA 1
ATOM 1584 C C . ASN A 1 191 ? 0.982 14.112 -20.234 1.00 40.59 191 ASN A C 1
ATOM 1586 O O . ASN A 1 191 ? 2.102 14.217 -19.680 1.00 40.59 191 ASN A O 1
#

Secondary structure (DSSP, 8-state):
--HHHHHHHHHHHHHHHHHHHHHHHS-SSPPPHHHHHHHHHHHHHT---HHHHHHHHHHHHHHHHTHHHHHHHHTTTTTSSEEEEESS---TT---S-HHHHHHHHHHHTT-SS--EEEEETT--EEEEEEEEETTTTEEEEEEEEE-SSS-------TTEEEEEETTTEEEEEEEEETTTS--TTSSS--

Organism: NCBI:txid584609

pLDDT: mean 70.6, std 12.3, range [40.59, 87.56]

Sequence (191 aa):
MKKGCLIIFFTLTILIVSITGYIILFPEKPASEKTKKEILLAEFNQIEDTEKLNKKIEVLFFLEKNKHIILDSLRDVLNRKETYFNLDTFSKREPRLPIKLLNELSKISSNDRIDYQLRITENEKFSLTSTITDYKNYLYIIRDFSRIDSLNIDDKIEKLSKTILIKDNVQYKLTIKDAFNDIDPNNFAPN

Foldseek 3Di:
DPPVVVVVVVVVVVVCCVVVVCCQLAPPDAADLVRLVVVQVVVVVPPPDPLLVVLQVVLQVLCVVCLVQLCVQAVVPLVDQKDKDWLPDDDPPDRRGDVVNSVVNCVSNVPDPFTWIWMAGNVRWTKIWTWDQRNRNQKTWIKIKTFAPDPPDPQDPDSFKGWDDDPDGIIIMIGIDRCVVVDPVVPNDDD